Protein AF-A0A9E1WB40-F1 (afdb_monomer_lite)

Secondary structure (DSSP, 8-state):
-HHHHHTT-------HHHHHHHHHHHS-S-BHHHHHHHHSPPPEEEEEESSTTS--EEEETTT-TTBBHHHHHHHHT--BTTBPPBPEEEE-TTS-EEEESTT--EEEGGGT-S--HHHHHHHH-----EEE---HHHHHHS---SS-HHHHHHHHHHHHHHHHHHHHHHHHHHHHH-S--HHHHHHHHHHHHHHS-----SEEE------S-GGGGTS---HHHHHHHHHHHHHHHHTTHHHHHHHHHHHHHHHHHHHHHHHSTTPPPTTS----TTGGGSPPPPHHHHHHHHHHHHHHHHHHHHHHHHHHHHHHHHHHHHHHTSSS--

pLDDT: mean 70.52, std 16.73, range [38.78, 95.25]

Sequence (330 aa):
NFIRRWFSGKGGRFTAEDTAQLIEATIPDLTFAEAYAKTGRQVSITVAPAEPHQRSRLLNAVSSPNVYLRSAAMASCAIPGVFPAVMLEAKNEHGEAQPYLPARRWVDGSVADDLPAKRLSRLFSTNHYIVSMVNPIARAFLPRDDRARPLRQAATSLGMGIGREMLNFYRGVAKRYGDNWPKFNMMLHGIHGLLDQEYSGDINIVPRFRLQNPVQLITQPSEQELRTLVREGERAAYSRIESIRQCTRISSTLEEILHRFEYGDLRPAPGTYRRPKSSRRRPPPTAVQMKALKAEVSAARVSSQARRDKRAQKTSSVKRSGMSRRGALA

Structure (mmCIF, N/CA/C/O backbone):
data_AF-A0A9E1WB40-F1
#
_entry.id   AF-A0A9E1WB40-F1
#
loop_
_atom_site.group_PDB
_atom_site.id
_atom_site.type_symbol
_atom_site.label_atom_id
_atom_site.label_alt_id
_atom_site.label_comp_id
_atom_site.label_asym_id
_atom_site.label_entity_id
_atom_site.label_seq_id
_atom_site.pdbx_PDB_ins_code
_atom_site.Cartn_x
_atom_site.Cartn_y
_atom_site.Cartn_z
_atom_site.occupancy
_atom_site.B_iso_or_equiv
_atom_site.auth_seq_id
_atom_site.auth_comp_id
_atom_site.auth_asym_id
_atom_site.auth_atom_id
_atom_site.pdbx_PDB_model_num
ATOM 1 N N . ASN A 1 1 ? 19.954 -19.423 -5.449 1.00 46.09 1 ASN A N 1
ATOM 2 C CA . ASN A 1 1 ? 21.042 -18.854 -6.285 1.00 46.09 1 ASN A CA 1
ATOM 3 C C . ASN A 1 1 ? 20.794 -17.433 -6.798 1.00 46.09 1 ASN A C 1
ATOM 5 O O . ASN A 1 1 ? 21.771 -16.724 -6.992 1.00 46.09 1 ASN A O 1
ATOM 9 N N . PHE A 1 2 ? 19.546 -16.968 -6.940 1.00 38.78 2 PHE A N 1
ATOM 10 C CA . PHE A 1 2 ? 19.232 -15.602 -7.394 1.00 38.78 2 PHE A CA 1
ATOM 11 C C . PHE A 1 2 ? 19.563 -14.493 -6.377 1.00 38.78 2 PHE A C 1
ATOM 13 O O . PHE A 1 2 ? 20.212 -13.515 -6.727 1.00 38.78 2 PHE A O 1
ATOM 20 N N . ILE A 1 3 ? 19.259 -14.699 -5.090 1.00 47.50 3 ILE A N 1
ATOM 21 C CA . ILE A 1 3 ? 19.625 -13.767 -4.004 1.00 47.50 3 ILE A CA 1
ATOM 22 C C . ILE A 1 3 ? 21.154 -13.558 -3.935 1.00 47.50 3 ILE A C 1
ATOM 24 O O . ILE A 1 3 ? 21.633 -12.448 -3.745 1.00 47.50 3 ILE A O 1
ATOM 28 N N . ARG A 1 4 ? 21.955 -14.602 -4.193 1.00 41.78 4 ARG A N 1
ATOM 29 C CA . ARG A 1 4 ? 23.423 -14.489 -4.304 1.00 41.78 4 ARG A CA 1
ATOM 30 C C . ARG A 1 4 ? 23.872 -13.666 -5.520 1.00 41.78 4 ARG A C 1
ATOM 32 O O . ARG A 1 4 ? 24.903 -13.012 -5.441 1.00 41.78 4 ARG A O 1
ATOM 39 N N . ARG A 1 5 ? 23.104 -13.678 -6.617 1.00 45.22 5 ARG A N 1
ATOM 40 C CA . ARG A 1 5 ? 23.330 -12.848 -7.814 1.00 45.22 5 ARG A CA 1
ATOM 41 C C . ARG A 1 5 ? 22.928 -11.388 -7.567 1.00 45.22 5 ARG A C 1
ATOM 43 O O . ARG A 1 5 ? 23.641 -10.496 -8.010 1.00 45.22 5 ARG A O 1
ATOM 50 N N . TRP A 1 6 ? 21.874 -11.160 -6.778 1.00 44.31 6 TRP A N 1
ATOM 51 C CA . TRP A 1 6 ? 21.492 -9.845 -6.243 1.00 44.31 6 TRP A CA 1
ATOM 52 C C . TRP A 1 6 ? 22.614 -9.232 -5.388 1.00 44.31 6 TRP A C 1
ATOM 54 O O . TRP A 1 6 ? 22.932 -8.058 -5.549 1.00 44.31 6 TRP A O 1
ATOM 64 N N . PHE A 1 7 ? 23.300 -10.052 -4.583 1.00 48.00 7 PHE A N 1
ATOM 65 C CA . PHE A 1 7 ? 24.480 -9.642 -3.811 1.00 48.00 7 PHE A CA 1
ATOM 66 C C . PHE A 1 7 ? 25.767 -9.461 -4.642 1.00 48.00 7 PHE A C 1
ATOM 68 O O . PHE A 1 7 ? 26.727 -8.887 -4.142 1.00 48.00 7 PHE A O 1
ATOM 75 N N . SER A 1 8 ? 25.839 -9.930 -5.897 1.00 46.69 8 SER A N 1
ATOM 76 C CA . SER A 1 8 ? 27.116 -10.024 -6.633 1.00 46.69 8 SER A CA 1
ATOM 77 C C . SER A 1 8 ? 27.469 -8.816 -7.518 1.00 46.69 8 SER A C 1
ATOM 79 O O . SER A 1 8 ? 28.484 -8.871 -8.212 1.00 46.69 8 SER A O 1
ATOM 81 N N . GLY A 1 9 ? 26.669 -7.745 -7.536 1.00 42.81 9 GLY A N 1
ATOM 82 C CA . GLY A 1 9 ? 27.061 -6.457 -8.136 1.00 42.81 9 GLY A CA 1
ATOM 83 C C . GLY A 1 9 ? 27.450 -6.470 -9.626 1.00 42.81 9 GLY A C 1
ATOM 84 O O . GLY A 1 9 ? 28.117 -5.545 -10.084 1.00 42.81 9 GLY A O 1
ATOM 85 N N . LYS A 1 10 ? 27.067 -7.488 -10.409 1.00 42.09 10 LYS A N 1
ATOM 86 C CA . LYS A 1 10 ? 27.305 -7.497 -11.862 1.00 42.09 10 LYS A CA 1
ATOM 87 C C . LYS A 1 10 ? 26.194 -6.708 -12.556 1.00 42.09 10 LYS A C 1
ATOM 89 O O . LYS A 1 10 ? 25.085 -7.210 -12.697 1.00 42.09 10 LYS A O 1
ATOM 94 N N . GLY A 1 11 ? 26.514 -5.474 -12.949 1.00 44.19 11 GLY A N 1
ATOM 95 C CA . GLY A 1 11 ? 25.607 -4.493 -13.552 1.00 44.19 11 GLY A CA 1
ATOM 96 C C . GLY A 1 11 ? 25.010 -4.918 -14.896 1.00 44.19 11 GLY A C 1
ATOM 97 O O . GLY A 1 11 ? 25.497 -4.532 -15.956 1.00 44.19 11 GLY A O 1
ATOM 98 N N . GLY A 1 12 ? 23.919 -5.677 -14.837 1.00 47.38 12 GLY A N 1
ATOM 99 C CA . GLY A 1 12 ? 22.927 -5.768 -15.904 1.00 47.38 12 GLY A CA 1
ATOM 100 C C . GLY A 1 12 ? 21.817 -4.744 -15.663 1.00 47.38 12 GLY A C 1
ATOM 101 O O . GLY A 1 12 ? 21.526 -4.389 -14.522 1.00 47.38 12 GLY A O 1
ATOM 102 N N . ARG A 1 13 ? 21.189 -4.239 -16.730 1.00 57.06 13 ARG A N 1
ATOM 103 C CA . ARG A 1 13 ? 19.951 -3.449 -16.609 1.00 57.06 13 ARG A CA 1
ATOM 104 C C . ARG A 1 13 ? 18.927 -4.268 -15.818 1.00 57.06 13 ARG A C 1
ATOM 106 O O . ARG A 1 13 ? 18.733 -5.431 -16.147 1.00 57.06 13 ARG A O 1
ATOM 113 N N . PHE A 1 14 ? 18.295 -3.673 -14.806 1.00 66.69 14 PHE A N 1
ATOM 114 C CA . PHE A 1 14 ? 17.262 -4.336 -14.006 1.00 66.69 14 PHE A CA 1
ATOM 115 C C . PHE A 1 14 ? 16.114 -4.756 -14.934 1.00 66.69 14 PHE A C 1
ATOM 117 O O . PHE A 1 14 ? 15.462 -3.899 -15.534 1.00 66.69 14 PHE A O 1
ATOM 124 N N . THR A 1 15 ? 15.936 -6.061 -15.144 1.00 77.06 15 THR A N 1
ATOM 125 C CA . THR A 1 15 ? 14.947 -6.583 -16.098 1.00 77.06 15 THR A CA 1
ATOM 126 C C . THR A 1 15 ? 13.599 -6.822 -15.422 1.00 77.06 15 THR A C 1
ATOM 128 O O . THR A 1 15 ? 13.513 -6.944 -14.203 1.00 77.06 15 THR A O 1
ATOM 131 N N . ALA A 1 16 ? 12.527 -6.923 -16.213 1.00 77.44 16 ALA A N 1
ATOM 132 C CA . ALA A 1 16 ? 11.205 -7.282 -15.691 1.00 77.44 16 ALA A CA 1
ATOM 133 C C . ALA A 1 16 ? 11.212 -8.653 -14.984 1.00 77.44 16 ALA A C 1
ATOM 135 O O . ALA A 1 16 ? 10.498 -8.849 -14.004 1.00 77.44 16 ALA A O 1
ATOM 136 N N . GLU A 1 17 ? 12.042 -9.579 -15.465 1.00 82.12 17 GLU A N 1
ATOM 137 C CA . GLU A 1 17 ? 12.219 -10.913 -14.889 1.00 82.12 17 GLU A CA 1
ATOM 138 C C . GLU A 1 17 ? 12.902 -10.847 -13.521 1.00 82.12 17 GLU A C 1
ATOM 140 O O . GLU A 1 17 ? 12.460 -11.512 -12.584 1.00 82.12 17 GLU A O 1
ATOM 145 N N . ASP A 1 18 ? 13.932 -10.007 -13.375 1.00 82.88 18 ASP A N 1
ATOM 146 C CA . ASP A 1 18 ? 14.599 -9.819 -12.085 1.00 82.88 18 ASP A CA 1
ATOM 147 C C . ASP A 1 18 ? 13.631 -9.217 -11.046 1.00 82.88 18 ASP A C 1
ATOM 149 O O . ASP A 1 18 ? 13.609 -9.650 -9.889 1.00 82.88 18 ASP A O 1
ATOM 153 N N . THR A 1 19 ? 12.782 -8.265 -11.461 1.00 82.44 19 THR A N 1
ATOM 154 C CA . THR A 1 19 ? 11.714 -7.694 -10.621 1.00 82.44 19 THR A CA 1
ATOM 155 C C . THR A 1 19 ? 10.700 -8.756 -10.198 1.00 82.44 19 THR A C 1
ATOM 157 O O . THR A 1 19 ? 10.332 -8.819 -9.023 1.00 82.44 19 THR A O 1
ATOM 160 N N . ALA A 1 20 ? 10.271 -9.613 -11.130 1.00 86.12 20 ALA A N 1
ATOM 161 C CA . ALA A 1 20 ? 9.320 -10.688 -10.856 1.00 86.12 20 ALA A CA 1
ATOM 162 C C . ALA A 1 20 ? 9.872 -11.680 -9.828 1.00 86.12 20 ALA A C 1
ATOM 164 O O . ALA A 1 20 ? 9.186 -12.005 -8.860 1.00 86.12 20 ALA A O 1
ATOM 165 N N . GLN A 1 21 ? 11.137 -12.082 -9.975 1.00 86.81 21 GLN A N 1
ATOM 166 C CA . GLN A 1 21 ? 11.801 -12.983 -9.032 1.00 86.81 21 GLN A CA 1
ATOM 167 C C . GLN A 1 21 ? 11.974 -12.351 -7.645 1.00 86.81 21 GLN A C 1
ATOM 169 O O . GLN A 1 21 ? 11.815 -13.030 -6.629 1.00 86.81 21 GLN A O 1
ATOM 174 N N . LEU A 1 22 ? 12.261 -11.046 -7.573 1.00 86.00 22 LEU A N 1
ATOM 175 C CA . LEU A 1 22 ? 12.327 -10.325 -6.300 1.00 86.00 22 LEU A CA 1
ATOM 176 C C . LEU A 1 22 ? 10.958 -10.265 -5.608 1.00 86.00 22 LEU A C 1
ATOM 178 O O . LEU A 1 22 ? 10.863 -10.492 -4.398 1.00 86.00 22 LEU A O 1
ATOM 182 N N . ILE A 1 23 ? 9.900 -9.978 -6.370 1.00 88.88 23 ILE A N 1
ATOM 183 C CA . ILE A 1 23 ? 8.523 -9.957 -5.865 1.00 88.88 23 ILE A CA 1
ATOM 184 C C . ILE A 1 23 ? 8.105 -11.345 -5.390 1.00 88.88 23 ILE A C 1
ATOM 186 O O . ILE A 1 23 ? 7.565 -11.465 -4.296 1.00 88.88 23 ILE A O 1
ATOM 190 N N . GLU A 1 24 ? 8.406 -12.392 -6.150 1.00 89.31 24 GLU A N 1
ATOM 191 C CA . GLU A 1 24 ? 8.119 -13.771 -5.767 1.00 89.31 24 GLU A CA 1
ATOM 192 C C . GLU A 1 24 ? 8.853 -14.187 -4.483 1.00 89.31 24 GLU A C 1
ATOM 194 O O . GLU A 1 24 ? 8.259 -14.827 -3.613 1.00 89.31 24 GLU A O 1
ATOM 199 N N . ALA A 1 25 ? 10.112 -13.774 -4.322 1.00 89.50 25 ALA A N 1
ATOM 200 C CA . ALA A 1 25 ? 10.894 -14.063 -3.122 1.00 89.50 25 ALA A CA 1
ATOM 201 C C . ALA A 1 25 ? 10.407 -13.301 -1.875 1.00 89.50 25 ALA A C 1
ATOM 203 O O . ALA A 1 25 ? 10.613 -13.769 -0.755 1.00 89.50 25 ALA A O 1
ATOM 204 N N . THR A 1 26 ? 9.783 -12.131 -2.052 1.00 86.88 26 THR A N 1
ATOM 205 C CA . THR A 1 26 ? 9.416 -11.229 -0.943 1.00 86.88 26 THR A CA 1
ATOM 206 C C . THR A 1 26 ? 7.940 -11.329 -0.562 1.00 86.88 26 THR A C 1
ATOM 208 O O . THR A 1 26 ? 7.585 -11.254 0.615 1.00 86.88 26 THR A O 1
ATOM 211 N N . ILE A 1 27 ? 7.061 -11.478 -1.553 1.00 90.06 27 ILE A N 1
ATOM 212 C CA . ILE A 1 27 ? 5.609 -11.449 -1.393 1.00 90.06 27 ILE A CA 1
ATOM 213 C C . ILE A 1 27 ? 5.085 -12.886 -1.507 1.00 90.06 27 ILE A C 1
ATOM 215 O O . ILE A 1 27 ? 5.305 -13.531 -2.532 1.00 90.06 27 ILE A O 1
ATOM 219 N N . PRO A 1 28 ? 4.374 -13.413 -0.494 1.00 89.69 28 PRO A N 1
ATOM 220 C CA . PRO A 1 28 ? 3.710 -14.711 -0.591 1.00 89.69 28 PRO A CA 1
ATOM 221 C C . PRO A 1 28 ? 2.664 -14.737 -1.708 1.00 89.69 28 PRO A C 1
ATOM 223 O O . PRO A 1 28 ? 2.067 -13.708 -2.024 1.00 89.69 28 PRO A O 1
ATOM 226 N N . ASP A 1 29 ? 2.409 -15.915 -2.269 1.00 90.75 29 ASP A N 1
ATOM 227 C CA . ASP A 1 29 ? 1.374 -16.081 -3.288 1.00 90.75 29 ASP A CA 1
ATOM 228 C C . ASP A 1 29 ? -0.026 -16.069 -2.654 1.00 90.75 29 ASP A C 1
ATOM 230 O O . ASP A 1 29 ? -0.543 -17.092 -2.211 1.00 90.75 29 ASP A O 1
ATOM 234 N N . LEU A 1 30 ? -0.584 -14.868 -2.495 1.00 93.19 30 LEU A N 1
ATOM 235 C CA . LEU A 1 30 ? -1.868 -14.617 -1.842 1.00 93.19 30 LEU A CA 1
ATOM 236 C C . LEU A 1 30 ? -2.675 -13.581 -2.626 1.00 93.19 30 LEU A C 1
ATOM 238 O O . LEU A 1 30 ? -2.120 -12.669 -3.252 1.00 93.19 30 LEU A O 1
ATOM 242 N N . THR A 1 31 ? -3.997 -13.678 -2.514 1.00 94.62 31 THR A N 1
ATOM 243 C CA . THR A 1 31 ? -4.924 -12.636 -2.974 1.00 94.62 31 THR A CA 1
ATOM 244 C C . THR A 1 31 ? -5.106 -11.530 -1.933 1.00 94.62 31 THR A C 1
ATOM 246 O O . THR A 1 31 ? -4.764 -11.694 -0.756 1.00 94.62 31 THR A O 1
ATOM 249 N N . PHE A 1 32 ? -5.663 -10.381 -2.333 1.00 93.56 32 PHE A N 1
ATOM 250 C CA . PHE A 1 32 ? -5.955 -9.290 -1.393 1.00 93.56 32 PHE A CA 1
ATOM 251 C C . PHE A 1 32 ? -6.875 -9.728 -0.246 1.00 93.56 32 PHE A C 1
ATOM 253 O O . PHE A 1 32 ? -6.648 -9.339 0.903 1.00 93.56 32 PHE A O 1
ATOM 260 N N . ALA A 1 33 ? -7.889 -10.547 -0.538 1.00 90.50 33 ALA A N 1
ATOM 261 C CA . ALA A 1 33 ? -8.794 -11.083 0.473 1.00 90.50 33 ALA A CA 1
ATOM 262 C C . ALA A 1 33 ? -8.080 -12.033 1.441 1.00 90.50 33 ALA A C 1
ATOM 264 O O . ALA A 1 33 ? -8.250 -11.910 2.654 1.00 90.50 33 ALA A O 1
ATOM 265 N N . GLU A 1 34 ? -7.238 -12.934 0.933 1.00 90.56 34 GLU A N 1
ATOM 266 C CA . GLU A 1 34 ? -6.472 -13.874 1.760 1.00 90.56 34 GLU A CA 1
ATOM 267 C C . GLU A 1 34 ? -5.450 -13.148 2.646 1.00 90.56 34 GLU A C 1
ATOM 269 O O . GLU A 1 34 ? -5.332 -13.440 3.838 1.00 90.56 34 GLU A O 1
ATOM 274 N N . ALA A 1 35 ? -4.747 -12.152 2.099 1.00 91.19 35 ALA A N 1
ATOM 275 C CA . ALA A 1 35 ? -3.816 -11.322 2.857 1.00 91.19 35 ALA A CA 1
ATOM 276 C C . ALA A 1 35 ? -4.528 -10.551 3.982 1.00 91.19 35 ALA A C 1
ATOM 278 O O . ALA A 1 35 ? -4.019 -10.484 5.110 1.00 91.19 35 ALA A O 1
ATOM 279 N N . TYR A 1 36 ? -5.725 -10.021 3.705 1.00 89.19 36 TYR A N 1
ATOM 280 C CA . TYR A 1 36 ? -6.555 -9.367 4.713 1.00 89.19 36 TYR A CA 1
ATOM 281 C C . TYR A 1 36 ? -7.048 -10.355 5.775 1.00 89.19 36 TYR A C 1
ATOM 283 O O . TYR A 1 36 ? -6.913 -10.077 6.964 1.00 89.19 36 TYR A O 1
ATOM 291 N N . ALA A 1 37 ? -7.540 -11.530 5.379 1.00 87.00 37 ALA A N 1
ATOM 292 C CA . ALA A 1 37 ? -7.994 -12.561 6.311 1.00 87.00 37 ALA A CA 1
ATOM 293 C C . ALA A 1 37 ? -6.863 -13.045 7.235 1.00 87.00 37 ALA A C 1
ATOM 295 O O . ALA A 1 37 ? -7.081 -13.255 8.428 1.00 87.00 37 ALA A O 1
ATOM 296 N N . LYS A 1 38 ? -5.640 -13.167 6.704 1.00 87.31 38 LYS A N 1
ATOM 297 C CA . LYS A 1 38 ? -4.460 -13.605 7.458 1.00 87.31 38 LYS A CA 1
ATOM 298 C C . LYS A 1 38 ? -3.946 -12.551 8.437 1.00 87.31 38 LYS A C 1
ATOM 300 O O . LYS A 1 38 ? -3.502 -12.896 9.528 1.00 87.31 38 LYS A O 1
ATOM 305 N N . THR A 1 39 ? -3.936 -11.277 8.041 1.00 86.75 39 THR A N 1
ATOM 306 C CA . THR A 1 39 ? -3.221 -10.223 8.789 1.00 86.75 39 THR A CA 1
ATOM 307 C C . THR A 1 39 ? -4.124 -9.198 9.464 1.00 86.75 39 THR A C 1
ATOM 309 O O . THR A 1 39 ? -3.649 -8.445 10.314 1.00 86.75 39 THR A O 1
ATOM 312 N N . GLY A 1 40 ? -5.388 -9.106 9.050 1.00 83.00 40 GLY A N 1
ATOM 313 C CA . GLY A 1 40 ? -6.305 -8.023 9.403 1.00 83.00 40 GLY A CA 1
ATOM 314 C C . GLY A 1 40 ? -5.918 -6.654 8.828 1.00 83.00 40 GLY A C 1
ATOM 315 O O . GLY A 1 40 ? -6.576 -5.662 9.142 1.00 83.00 40 GLY A O 1
ATOM 316 N N . ARG A 1 41 ? -4.861 -6.558 8.006 1.00 85.75 41 ARG A N 1
ATOM 317 C CA . ARG A 1 41 ? -4.362 -5.294 7.443 1.00 85.75 41 ARG A CA 1
ATOM 318 C C . ARG A 1 41 ? -4.832 -5.120 6.004 1.00 85.75 41 ARG A C 1
ATOM 320 O O . ARG A 1 41 ? -4.681 -6.014 5.178 1.00 85.75 41 ARG A O 1
ATOM 327 N N . GLN A 1 42 ? -5.398 -3.952 5.711 1.00 87.31 42 GLN A N 1
ATOM 328 C CA . GLN A 1 42 ? -5.830 -3.585 4.364 1.00 87.31 42 GLN A CA 1
ATOM 329 C C . GLN A 1 42 ? -4.616 -3.165 3.532 1.00 87.31 42 GLN A C 1
ATOM 331 O O . GLN A 1 42 ? -3.963 -2.170 3.844 1.00 87.31 42 GLN A O 1
ATOM 336 N N . VAL A 1 43 ? -4.326 -3.911 2.468 1.00 90.88 43 VAL A N 1
ATOM 337 C CA . VAL A 1 43 ? -3.296 -3.558 1.481 1.00 90.88 43 VAL A CA 1
ATOM 338 C C . VAL A 1 43 ? -3.980 -2.898 0.290 1.00 90.88 43 VAL A C 1
ATOM 340 O O . VAL A 1 43 ? -5.016 -3.376 -0.169 1.00 90.88 43 VAL A O 1
ATOM 343 N N . SER A 1 44 ? -3.422 -1.789 -0.192 1.00 89.69 44 SER A N 1
ATOM 344 C CA . SER A 1 44 ? -3.914 -1.083 -1.377 1.00 89.69 44 SER A CA 1
ATOM 345 C C . SER A 1 44 ? -2.771 -0.804 -2.343 1.00 89.69 44 SER A C 1
ATOM 347 O O . SER A 1 44 ? -1.747 -0.276 -1.924 1.00 89.69 44 SER A O 1
ATOM 349 N N . ILE A 1 45 ? -2.958 -1.145 -3.618 1.00 90.56 45 ILE A N 1
ATOM 350 C CA . ILE A 1 45 ? -1.976 -0.937 -4.690 1.00 90.56 45 ILE A CA 1
ATOM 351 C C . ILE A 1 45 ? -2.645 -0.151 -5.821 1.00 90.56 45 ILE A C 1
ATOM 353 O O . ILE A 1 45 ? -3.745 -0.497 -6.264 1.00 90.56 45 ILE A O 1
ATOM 357 N N . THR A 1 46 ? -2.012 0.931 -6.266 1.00 87.25 46 THR A N 1
ATOM 358 C CA . THR A 1 46 ? -2.467 1.738 -7.402 1.00 87.25 46 THR A CA 1
ATOM 359 C C . THR A 1 46 ? -1.915 1.189 -8.706 1.00 87.25 46 THR A C 1
ATOM 361 O O . THR A 1 46 ? -0.752 0.822 -8.804 1.00 87.25 46 THR A O 1
ATOM 364 N N . VAL A 1 47 ? -2.762 1.150 -9.732 1.00 88.19 47 VAL A N 1
ATOM 365 C CA . VAL A 1 47 ? -2.357 0.778 -11.090 1.00 88.19 47 VAL A CA 1
ATOM 366 C C . VAL A 1 47 ? -2.990 1.731 -12.094 1.00 88.19 47 VAL A C 1
ATOM 368 O O . VAL A 1 47 ? -4.170 2.088 -11.977 1.00 88.19 47 VAL A O 1
ATOM 371 N N . ALA A 1 48 ? -2.217 2.149 -13.089 1.00 85.06 48 ALA A N 1
ATOM 372 C CA . ALA A 1 48 ? -2.713 2.937 -14.205 1.00 85.06 48 ALA A CA 1
ATOM 373 C C . ALA A 1 48 ? -2.966 2.018 -15.411 1.00 85.06 48 ALA A C 1
ATOM 375 O O . ALA A 1 48 ? -2.242 1.047 -15.617 1.00 85.06 48 ALA A O 1
ATOM 376 N N . PRO A 1 49 ? -4.021 2.249 -16.197 1.00 84.19 49 PRO A N 1
ATOM 377 C CA . PRO A 1 49 ? -4.231 1.511 -17.434 1.00 84.19 49 PRO A CA 1
ATOM 378 C C . PRO A 1 49 ? -3.176 1.917 -18.469 1.00 84.19 49 PRO A C 1
ATOM 380 O O . PRO A 1 49 ? -2.783 3.078 -18.539 1.00 84.19 49 PRO A O 1
ATOM 383 N N . ALA A 1 50 ? -2.753 0.975 -19.312 1.00 79.69 50 ALA A N 1
ATOM 384 C CA . ALA A 1 50 ? -1.871 1.278 -20.442 1.00 79.69 50 ALA A CA 1
ATOM 385 C C . ALA A 1 50 ? -2.568 2.123 -21.534 1.00 79.69 50 ALA A C 1
ATOM 387 O O . ALA A 1 50 ? -1.907 2.711 -22.386 1.00 79.69 50 ALA A O 1
ATOM 388 N N . GLU A 1 51 ? -3.903 2.163 -21.529 1.00 77.81 51 GLU A N 1
ATOM 389 C CA . GLU A 1 51 ? -4.713 2.912 -22.490 1.00 77.81 51 GLU A CA 1
ATOM 390 C C . GLU A 1 51 ? -4.946 4.372 -22.040 1.00 77.81 51 GLU A C 1
ATOM 392 O O . GLU A 1 51 ? -5.414 4.583 -20.918 1.00 77.81 51 GLU A O 1
ATOM 397 N N . PRO A 1 52 ? -4.740 5.380 -22.916 1.00 60.59 52 PRO A N 1
ATOM 398 C CA . PRO A 1 52 ? -4.737 6.804 -22.540 1.00 60.59 52 PRO A CA 1
ATOM 399 C C . PRO A 1 52 ? -6.045 7.367 -21.960 1.00 60.59 52 PRO A C 1
ATOM 401 O O . PRO A 1 52 ? -6.023 8.359 -21.241 1.00 60.59 52 PRO A O 1
ATOM 404 N N . HIS A 1 53 ? -7.196 6.764 -22.270 1.00 66.00 53 HIS A N 1
ATOM 405 C CA . HIS A 1 53 ? -8.519 7.309 -21.920 1.00 66.00 53 HIS A CA 1
ATOM 406 C C . HIS A 1 53 ? -9.155 6.635 -20.697 1.00 66.00 53 HIS A C 1
ATOM 408 O O . HIS A 1 53 ? -10.327 6.861 -20.387 1.00 66.00 53 HIS A O 1
ATOM 414 N N . GLN A 1 54 ? -8.410 5.777 -20.001 1.00 68.31 54 GLN A N 1
ATOM 415 C CA . GLN A 1 54 ? -8.912 5.055 -18.840 1.00 68.31 54 GLN A CA 1
ATOM 416 C C . GLN A 1 54 ? -8.365 5.648 -17.533 1.00 68.31 54 GLN A C 1
ATOM 418 O O . GLN A 1 54 ? -7.249 6.149 -17.455 1.00 68.31 54 GLN A O 1
ATOM 423 N N . ARG A 1 55 ? -9.168 5.574 -16.465 1.00 74.81 55 ARG A N 1
ATOM 424 C CA . ARG A 1 55 ? -8.777 6.053 -15.130 1.00 74.81 55 ARG A CA 1
ATOM 425 C C . ARG A 1 55 ? -7.984 4.989 -14.373 1.00 74.81 55 ARG A C 1
ATOM 427 O O . ARG A 1 55 ? -8.281 3.798 -14.486 1.00 74.81 55 ARG A O 1
ATOM 434 N N . SER A 1 56 ? -7.038 5.423 -13.541 1.00 81.56 56 SER A N 1
ATOM 435 C CA . SER A 1 56 ? -6.306 4.536 -12.631 1.00 81.56 56 SER A CA 1
ATOM 436 C C . SER A 1 56 ? -7.234 3.834 -11.642 1.00 81.56 56 SER A C 1
ATOM 438 O O . SER A 1 56 ? -8.284 4.360 -11.257 1.00 81.56 56 SER A O 1
ATOM 440 N N . ARG A 1 57 ? -6.840 2.639 -11.202 1.00 85.62 57 ARG A N 1
ATOM 441 C CA . ARG A 1 57 ? -7.576 1.829 -10.228 1.00 85.62 57 ARG A CA 1
ATOM 442 C C . ARG A 1 57 ? -6.783 1.682 -8.938 1.00 85.62 57 ARG A C 1
ATOM 444 O O . ARG A 1 57 ? -5.559 1.668 -8.943 1.00 85.62 57 ARG A O 1
ATOM 451 N N . LEU A 1 58 ? -7.519 1.569 -7.837 1.00 88.44 58 LEU A N 1
ATOM 452 C CA . LEU A 1 58 ? -6.979 1.239 -6.523 1.00 88.44 58 LEU A CA 1
ATOM 453 C C . LEU A 1 58 ? -7.432 -0.180 -6.178 1.00 88.44 58 LEU A C 1
ATOM 455 O O . LEU A 1 58 ? -8.617 -0.403 -5.910 1.00 88.44 58 LEU A O 1
ATOM 459 N N . LEU A 1 59 ? -6.502 -1.127 -6.247 1.00 91.00 59 LEU A N 1
ATOM 460 C CA . LEU A 1 59 ? -6.725 -2.542 -5.967 1.00 91.00 59 LEU A CA 1
ATOM 461 C C . LEU A 1 59 ? -6.566 -2.784 -4.468 1.00 91.00 59 LEU A C 1
ATOM 463 O O . LEU A 1 59 ? -5.567 -2.367 -3.886 1.00 91.00 59 LEU A O 1
ATOM 467 N N . ASN A 1 60 ? -7.552 -3.420 -3.842 1.00 91.06 60 ASN A N 1
ATOM 468 C CA . ASN A 1 60 ? -7.522 -3.803 -2.432 1.00 91.06 60 ASN A CA 1
ATOM 469 C C . ASN A 1 60 ? -8.522 -4.937 -2.154 1.00 91.06 60 ASN A C 1
ATOM 471 O O . ASN A 1 60 ? -9.248 -5.369 -3.050 1.00 91.06 60 ASN A O 1
ATOM 475 N N . ALA A 1 61 ? -8.611 -5.381 -0.897 1.00 89.69 61 ALA A N 1
ATOM 476 C CA . ALA A 1 61 ? -9.507 -6.469 -0.497 1.00 89.69 61 ALA A CA 1
ATOM 477 C C . ALA A 1 61 ? -11.008 -6.143 -0.648 1.00 89.69 61 ALA A C 1
ATOM 479 O O . ALA A 1 61 ? -11.829 -7.052 -0.629 1.00 89.69 61 ALA A O 1
ATOM 480 N N . VAL A 1 62 ? -11.379 -4.867 -0.804 1.00 86.75 62 VAL A N 1
ATOM 481 C CA . VAL A 1 62 ? -12.768 -4.419 -0.999 1.00 86.75 62 VAL A CA 1
ATOM 482 C C . VAL A 1 62 ? -13.115 -4.303 -2.486 1.00 86.75 62 VAL A C 1
ATOM 484 O O . VAL A 1 62 ? -14.193 -4.713 -2.902 1.00 86.75 62 VAL A O 1
ATOM 487 N N . SER A 1 63 ? -12.224 -3.732 -3.298 1.00 88.12 63 SER A N 1
ATOM 488 C CA . SER A 1 63 ? -12.458 -3.449 -4.718 1.00 88.12 63 SER A CA 1
ATOM 489 C C . SER A 1 63 ? -12.049 -4.591 -5.646 1.00 88.12 63 SER A C 1
ATOM 491 O O . SER A 1 63 ? -12.559 -4.691 -6.760 1.00 88.12 63 SER A O 1
ATOM 493 N N . SER A 1 64 ? -11.077 -5.412 -5.251 1.00 92.00 64 SER A N 1
ATOM 494 C CA . SER A 1 64 ? -10.493 -6.477 -6.075 1.00 92.00 64 SER A CA 1
ATOM 495 C C . SER A 1 64 ? -9.979 -7.625 -5.187 1.00 92.00 64 SER A C 1
ATOM 497 O O . SER A 1 64 ? -8.779 -7.899 -5.175 1.00 92.00 64 SER A O 1
ATOM 499 N N . PRO A 1 65 ? -10.874 -8.297 -4.432 1.00 91.69 65 PRO A N 1
ATOM 500 C CA . PRO A 1 65 ? -10.508 -9.288 -3.414 1.00 91.69 65 PRO A CA 1
ATOM 501 C C . PRO A 1 65 ? -9.694 -10.462 -3.961 1.00 91.69 65 PRO A C 1
ATOM 503 O O . PRO A 1 65 ? -8.749 -10.899 -3.311 1.00 91.69 65 PRO A O 1
ATOM 506 N N . ASN A 1 66 ? -10.038 -10.933 -5.160 1.00 94.12 66 ASN A N 1
ATOM 507 C CA . ASN A 1 66 ? -9.479 -12.155 -5.736 1.00 94.12 66 ASN A CA 1
ATOM 508 C C . ASN A 1 66 ? -8.179 -11.920 -6.517 1.00 94.12 66 ASN A C 1
ATOM 510 O O . ASN A 1 66 ? -7.577 -12.882 -6.977 1.00 94.12 66 ASN A O 1
ATOM 514 N N . VAL A 1 67 ? -7.742 -10.668 -6.696 1.00 95.06 67 VAL A N 1
ATOM 515 C CA . VAL A 1 67 ? -6.509 -10.352 -7.437 1.00 95.06 67 VAL A CA 1
ATOM 516 C C . VAL A 1 67 ? -5.283 -10.727 -6.602 1.00 95.06 67 VAL A C 1
ATOM 518 O O . VAL A 1 67 ? -5.239 -10.447 -5.400 1.00 95.06 67 VAL A O 1
ATOM 521 N N . TYR A 1 68 ? -4.279 -11.330 -7.238 1.00 95.25 68 TYR A N 1
ATOM 522 C CA . TYR A 1 68 ? -3.011 -11.696 -6.603 1.00 95.25 68 TYR A CA 1
ATOM 523 C C . TYR A 1 68 ? -2.160 -10.465 -6.281 1.00 95.25 68 TYR A C 1
ATOM 525 O O . TYR A 1 68 ? -1.939 -9.616 -7.153 1.00 95.25 68 TYR A O 1
ATOM 533 N N . LEU A 1 69 ? -1.600 -10.402 -5.064 1.00 94.44 69 LEU A N 1
ATOM 534 C CA . LEU A 1 69 ? -0.721 -9.298 -4.650 1.00 94.44 69 LEU A CA 1
ATOM 535 C C . LEU A 1 69 ? 0.517 -9.187 -5.543 1.00 94.44 69 LEU A C 1
ATOM 537 O O . LEU A 1 69 ? 0.926 -8.076 -5.871 1.00 94.44 69 LEU A O 1
ATOM 541 N N . ARG A 1 70 ? 1.099 -10.322 -5.951 1.00 94.19 70 ARG A N 1
ATOM 542 C CA . ARG A 1 70 ? 2.285 -10.365 -6.822 1.00 94.19 70 ARG A CA 1
ATOM 543 C C . ARG A 1 70 ? 2.014 -9.711 -8.177 1.00 94.19 70 ARG A C 1
ATOM 545 O O . ARG A 1 70 ? 2.781 -8.847 -8.594 1.00 94.19 70 ARG A O 1
ATOM 552 N N . SER A 1 71 ? 0.892 -10.058 -8.816 1.00 93.38 71 SER A N 1
ATOM 553 C CA . SER A 1 71 ? 0.493 -9.474 -10.106 1.00 93.38 71 SER A CA 1
ATOM 554 C C . SER A 1 71 ? 0.241 -7.965 -9.996 1.00 93.38 71 SER A C 1
ATOM 556 O O . SER A 1 71 ? 0.690 -7.191 -10.841 1.00 93.38 71 SER A O 1
ATOM 558 N N . ALA A 1 72 ? -0.402 -7.526 -8.908 1.00 93.00 72 ALA A N 1
ATOM 559 C CA . ALA A 1 72 ? -0.648 -6.115 -8.636 1.00 93.00 72 ALA A CA 1
ATOM 560 C C . ALA A 1 72 ? 0.650 -5.337 -8.366 1.00 93.00 72 ALA A C 1
ATOM 562 O O . ALA A 1 72 ? 0.812 -4.233 -8.882 1.00 93.00 72 ALA A O 1
ATOM 563 N N . ALA A 1 73 ? 1.588 -5.912 -7.608 1.00 91.94 73 ALA A N 1
ATOM 564 C CA . ALA A 1 73 ? 2.899 -5.317 -7.361 1.00 91.94 73 ALA A CA 1
ATOM 565 C C . ALA A 1 73 ? 3.709 -5.184 -8.660 1.00 91.94 73 ALA A C 1
ATOM 567 O O . ALA A 1 73 ? 4.236 -4.111 -8.941 1.00 91.94 73 ALA A O 1
ATOM 568 N N . MET A 1 74 ? 3.728 -6.228 -9.496 1.00 91.06 74 MET A N 1
ATOM 569 C CA . MET A 1 74 ? 4.370 -6.182 -10.814 1.00 91.06 74 MET A CA 1
ATOM 570 C C . MET A 1 74 ? 3.770 -5.093 -11.706 1.00 91.06 74 MET A C 1
ATOM 572 O O . MET A 1 74 ? 4.512 -4.330 -12.320 1.00 91.06 74 MET A O 1
ATOM 576 N N . ALA A 1 75 ? 2.439 -4.982 -11.750 1.00 90.19 75 ALA A N 1
ATOM 577 C CA . ALA A 1 75 ? 1.757 -3.933 -12.504 1.00 90.19 75 ALA A CA 1
ATOM 578 C C . ALA A 1 75 ? 2.085 -2.526 -11.983 1.00 90.19 75 ALA A C 1
ATOM 580 O O . ALA A 1 75 ? 2.330 -1.625 -12.779 1.00 90.19 75 ALA A O 1
ATOM 581 N N . SER A 1 76 ? 2.146 -2.344 -10.663 1.00 86.81 76 SER A N 1
ATOM 582 C CA . SER A 1 76 ? 2.516 -1.066 -10.050 1.00 86.81 76 SER A CA 1
ATOM 583 C C . SER A 1 76 ? 3.974 -0.686 -10.307 1.00 86.81 76 SER A C 1
ATOM 585 O O . SER A 1 76 ? 4.279 0.493 -10.338 1.00 86.81 76 SER A O 1
ATOM 587 N N . CYS A 1 77 ? 4.880 -1.643 -10.504 1.00 82.75 77 CYS A N 1
ATOM 588 C CA . CYS A 1 77 ? 6.279 -1.355 -10.833 1.00 82.75 77 CYS A CA 1
ATOM 589 C C . CYS A 1 77 ? 6.530 -1.208 -12.345 1.00 82.75 77 CYS A C 1
ATOM 591 O O . CYS A 1 77 ? 7.658 -0.932 -12.755 1.00 82.75 77 CYS A O 1
ATOM 593 N N . ALA A 1 78 ? 5.513 -1.401 -13.191 1.00 83.25 78 ALA A N 1
ATOM 594 C CA . ALA A 1 78 ? 5.665 -1.401 -14.640 1.00 83.25 78 ALA A CA 1
ATOM 595 C C . ALA A 1 78 ? 5.719 0.027 -15.213 1.00 83.25 78 ALA A C 1
ATOM 597 O O . ALA A 1 78 ? 4.750 0.527 -15.788 1.00 83.25 78 ALA A O 1
ATOM 598 N N . ILE A 1 79 ? 6.865 0.692 -15.048 1.00 77.12 79 ILE A N 1
ATOM 599 C CA . ILE A 1 79 ? 7.112 2.047 -15.558 1.00 77.12 79 ILE A CA 1
ATOM 600 C C . ILE A 1 79 ? 7.051 2.045 -17.097 1.00 77.12 79 ILE A C 1
ATOM 602 O O . ILE A 1 79 ? 7.828 1.320 -17.736 1.00 77.12 79 ILE A O 1
ATOM 606 N N . PRO A 1 80 ? 6.192 2.878 -17.720 1.00 70.75 80 PRO A N 1
ATOM 607 C CA . PRO A 1 80 ? 6.107 2.979 -19.169 1.00 70.75 80 PRO A CA 1
ATOM 608 C C . PRO A 1 80 ? 7.452 3.239 -19.847 1.00 70.75 80 PRO A C 1
ATOM 610 O O . PRO A 1 80 ? 8.166 4.179 -19.512 1.00 70.75 80 PRO A O 1
ATOM 613 N N . GLY A 1 81 ? 7.787 2.414 -20.839 1.00 67.88 81 GLY A N 1
ATOM 614 C CA . GLY A 1 81 ? 9.030 2.536 -21.607 1.00 67.88 81 GLY A CA 1
ATOM 615 C C . GLY A 1 81 ? 10.241 1.835 -20.985 1.00 67.88 81 GLY A C 1
ATOM 616 O O . GLY A 1 81 ? 11.193 1.566 -21.713 1.00 67.88 81 GLY A O 1
ATOM 617 N N . VAL A 1 82 ? 10.188 1.476 -19.696 1.00 70.00 82 VAL A N 1
ATOM 618 C CA . VAL A 1 82 ? 11.228 0.680 -19.016 1.00 70.00 82 VAL A CA 1
ATOM 619 C C . VAL A 1 82 ? 10.794 -0.779 -18.892 1.00 70.00 82 VAL A C 1
ATOM 621 O O . VAL A 1 82 ? 11.541 -1.679 -19.269 1.00 70.00 82 VAL A O 1
ATOM 624 N N . PHE A 1 83 ? 9.565 -1.013 -18.427 1.00 77.44 83 PHE A N 1
ATOM 625 C CA . PHE A 1 83 ? 8.992 -2.346 -18.249 1.00 77.44 83 PHE A CA 1
ATOM 626 C C . PHE A 1 83 ? 7.740 -2.531 -19.119 1.00 77.44 83 PHE A C 1
ATOM 628 O O . PHE A 1 83 ? 7.019 -1.563 -19.387 1.00 77.44 83 PHE A O 1
ATOM 635 N N . PRO A 1 84 ? 7.463 -3.759 -19.593 1.00 82.06 84 PRO A N 1
ATOM 636 C CA . PRO A 1 84 ? 6.244 -4.042 -20.338 1.00 82.06 84 PRO A CA 1
ATOM 637 C C . PRO A 1 84 ? 5.012 -3.927 -19.433 1.00 82.06 84 PRO A C 1
ATOM 639 O O . PRO A 1 84 ? 5.067 -4.238 -18.246 1.00 82.06 84 PRO A O 1
ATOM 642 N N . ALA A 1 85 ? 3.880 -3.524 -20.012 1.00 86.12 85 ALA A N 1
ATOM 643 C CA . ALA A 1 85 ? 2.611 -3.480 -19.292 1.00 86.12 85 ALA A CA 1
ATOM 644 C C . ALA A 1 85 ? 2.168 -4.893 -18.874 1.00 86.12 85 ALA A C 1
ATOM 646 O O . ALA A 1 85 ? 2.196 -5.827 -19.686 1.00 86.12 85 ALA A O 1
ATOM 647 N N . VAL A 1 86 ? 1.724 -5.022 -17.625 1.00 88.06 86 VAL A N 1
ATOM 648 C CA . VAL A 1 86 ? 1.424 -6.293 -16.956 1.00 88.06 86 VAL A CA 1
ATOM 649 C C . VAL A 1 86 ? -0.077 -6.573 -17.000 1.00 88.06 86 VAL A C 1
ATOM 651 O O . VAL A 1 86 ? -0.907 -5.673 -16.852 1.00 88.06 86 VAL A O 1
ATOM 654 N N . MET A 1 87 ? -0.435 -7.835 -17.214 1.00 92.44 87 MET A N 1
ATOM 655 C CA . MET A 1 87 ? -1.806 -8.316 -17.066 1.00 92.44 87 MET A CA 1
ATOM 656 C C . MET A 1 87 ? -2.003 -8.778 -15.622 1.00 92.44 87 MET A C 1
ATOM 658 O O . MET A 1 87 ? -1.169 -9.504 -15.090 1.00 92.44 87 MET A O 1
ATOM 662 N N . LEU A 1 88 ? -3.077 -8.329 -14.976 1.00 93.50 88 LEU A N 1
ATOM 663 C CA . LEU A 1 88 ? -3.385 -8.757 -13.613 1.00 93.50 88 LEU A CA 1
ATOM 664 C C . LEU A 1 88 ? -3.893 -10.196 -13.621 1.00 93.50 88 LEU A C 1
ATOM 666 O O . LEU A 1 88 ? -4.536 -10.629 -14.577 1.00 93.50 88 LEU A O 1
ATOM 670 N N . GLU A 1 89 ? -3.672 -10.899 -12.520 1.00 94.44 89 GLU A N 1
ATOM 671 C CA . GLU A 1 89 ? -4.158 -12.259 -12.316 1.00 94.44 89 GLU A CA 1
ATOM 672 C C . GLU A 1 89 ? -5.070 -12.284 -11.094 1.00 94.44 89 GLU A C 1
ATOM 674 O O . GLU A 1 89 ? -4.810 -11.623 -10.083 1.00 94.44 89 GLU A O 1
ATOM 679 N N . ALA A 1 90 ? -6.155 -13.041 -11.189 1.00 94.56 90 ALA A N 1
ATOM 680 C CA . ALA A 1 90 ? -7.085 -13.283 -10.104 1.00 94.56 90 ALA A CA 1
ATOM 681 C C . ALA A 1 90 ? -7.311 -14.777 -9.915 1.00 94.56 90 ALA A C 1
ATOM 683 O O . ALA A 1 90 ? -7.210 -15.566 -10.849 1.00 94.56 90 ALA A O 1
ATOM 684 N N . LYS A 1 91 ? -7.636 -15.148 -8.687 1.00 94.31 91 LYS A N 1
ATOM 685 C CA . LYS A 1 91 ? -7.969 -16.513 -8.315 1.00 94.31 91 LYS A CA 1
ATOM 686 C C . LYS A 1 91 ? -9.432 -16.800 -8.651 1.00 94.31 91 LYS A C 1
ATOM 688 O O . LYS A 1 91 ? -10.313 -16.021 -8.271 1.00 94.31 91 LYS A O 1
ATOM 693 N N . ASN A 1 92 ? -9.681 -17.883 -9.381 1.00 92.12 92 ASN A N 1
ATOM 694 C CA . ASN A 1 92 ? -11.032 -18.351 -9.683 1.00 92.12 92 ASN A CA 1
ATOM 695 C C . ASN A 1 92 ? -11.638 -19.114 -8.483 1.00 92.12 92 ASN A C 1
ATOM 697 O O . ASN A 1 92 ? -10.992 -19.302 -7.449 1.00 92.12 92 ASN A O 1
ATOM 701 N N . GLU A 1 93 ? -12.887 -19.564 -8.614 1.00 89.31 93 GLU A N 1
ATOM 702 C CA . GLU A 1 93 ? -13.585 -20.330 -7.566 1.00 89.31 93 GLU A CA 1
ATOM 703 C C . GLU A 1 93 ? -12.927 -21.689 -7.272 1.00 89.31 93 GLU A C 1
ATOM 705 O O . GLU A 1 93 ? -13.022 -22.195 -6.156 1.00 89.31 93 GLU A O 1
ATOM 710 N N . HIS A 1 94 ? -12.209 -22.251 -8.247 1.00 88.75 94 HIS A N 1
ATOM 711 C CA . HIS A 1 94 ? -11.451 -23.499 -8.122 1.00 88.75 94 HIS A CA 1
ATOM 712 C C . HIS A 1 94 ? -10.060 -23.303 -7.498 1.00 88.75 94 HIS A C 1
ATOM 714 O O . HIS A 1 94 ? -9.351 -24.274 -7.243 1.00 88.75 94 HIS A O 1
ATOM 720 N N . GLY A 1 95 ? -9.670 -22.060 -7.206 1.00 87.06 95 GLY A N 1
ATOM 721 C CA . GLY A 1 95 ? -8.379 -21.727 -6.617 1.00 87.06 95 GLY A CA 1
ATOM 722 C C . GLY A 1 95 ? -7.227 -21.585 -7.616 1.00 87.06 95 GLY A C 1
ATOM 723 O O . GLY A 1 95 ? -6.084 -21.443 -7.185 1.00 87.06 95 GLY A O 1
ATOM 724 N N . GLU A 1 96 ? -7.510 -21.591 -8.914 1.00 91.25 96 GLU A N 1
ATOM 725 C CA . GLU A 1 96 ? -6.532 -21.471 -9.994 1.00 91.25 96 GLU A CA 1
ATOM 726 C C . GLU A 1 96 ? -6.361 -20.012 -10.436 1.00 91.25 96 GLU A C 1
ATOM 728 O O . GLU A 1 96 ? -7.283 -19.194 -10.337 1.00 91.25 96 GLU A O 1
ATOM 733 N N . ALA A 1 97 ? -5.177 -19.685 -10.954 1.00 92.50 97 ALA A N 1
ATOM 734 C CA . ALA A 1 97 ? -4.885 -18.359 -11.478 1.0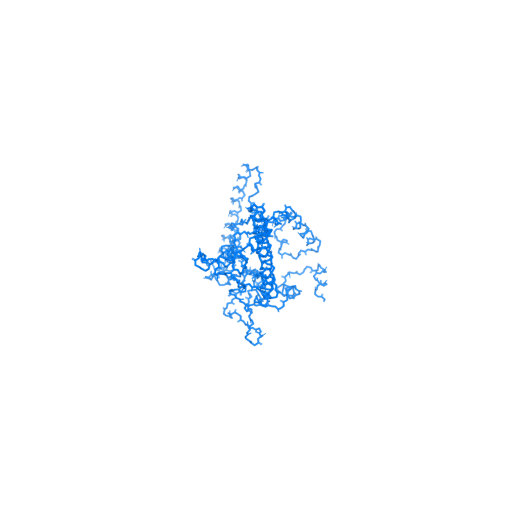0 92.50 97 ALA A CA 1
ATOM 735 C C . ALA A 1 97 ? -5.518 -18.153 -12.862 1.00 92.50 97 ALA A C 1
ATOM 737 O O . ALA A 1 97 ? -5.331 -18.950 -13.780 1.00 92.50 97 ALA A O 1
ATOM 738 N N . GLN A 1 98 ? -6.242 -17.047 -13.023 1.00 93.88 98 GLN A N 1
ATOM 739 C CA . GLN A 1 98 ? -6.884 -16.641 -14.267 1.00 93.88 98 GLN A CA 1
ATOM 740 C C . GLN A 1 98 ? -6.597 -15.159 -14.565 1.00 93.88 98 GLN A C 1
ATOM 742 O O . GLN A 1 98 ? -6.534 -14.343 -13.641 1.00 93.88 98 GLN A O 1
ATOM 747 N N . PRO A 1 99 ? -6.483 -14.757 -15.844 1.00 92.94 99 PRO A N 1
ATOM 748 C CA . PRO A 1 99 ? -6.376 -13.352 -16.217 1.00 92.94 99 PRO A CA 1
ATOM 749 C C . PRO A 1 99 ? -7.525 -12.492 -15.672 1.00 92.94 99 PRO A C 1
ATOM 751 O O . PRO A 1 99 ? -8.700 -12.715 -15.970 1.00 92.94 99 PRO A O 1
ATOM 754 N N . TYR A 1 100 ? -7.183 -11.446 -14.924 1.00 88.75 100 TYR A N 1
ATOM 755 C CA . TYR A 1 100 ? -8.128 -10.443 -14.454 1.00 88.75 100 TYR A CA 1
ATOM 756 C C . TYR A 1 100 ? -8.276 -9.335 -15.498 1.00 88.75 100 TYR A C 1
ATOM 758 O O . TYR A 1 100 ? -7.396 -8.487 -15.653 1.00 88.75 100 TYR A O 1
ATOM 766 N N . LEU A 1 101 ? -9.421 -9.327 -16.191 1.00 86.81 101 LEU A N 1
ATOM 767 C CA . LEU A 1 101 ? -9.717 -8.426 -17.314 1.00 86.81 101 LEU A CA 1
ATOM 768 C C . LEU A 1 101 ? -8.679 -8.566 -18.448 1.00 86.81 101 LEU A C 1
ATOM 770 O O . LEU A 1 101 ? -7.914 -7.632 -18.681 1.00 86.81 101 LEU A O 1
ATOM 774 N N . PRO A 1 102 ? -8.673 -9.690 -19.194 1.00 84.81 102 PRO A N 1
ATOM 775 C CA . PRO A 1 102 ? -7.618 -10.026 -20.163 1.00 84.81 102 PRO A CA 1
ATOM 776 C C . PRO A 1 102 ? -7.448 -9.000 -21.291 1.00 84.81 102 PRO A C 1
ATOM 778 O O . PRO A 1 102 ? -6.364 -8.857 -21.849 1.00 84.81 102 PRO A O 1
ATOM 781 N N . ALA A 1 103 ? -8.501 -8.244 -21.609 1.00 84.94 103 ALA A N 1
ATOM 782 C CA . ALA A 1 103 ? -8.443 -7.163 -22.589 1.00 84.94 103 ALA A CA 1
ATOM 783 C C . ALA A 1 103 ? -7.627 -5.944 -22.116 1.00 84.94 103 ALA A C 1
ATOM 785 O O . ALA A 1 103 ? -7.384 -5.040 -22.906 1.00 84.94 103 ALA A O 1
ATOM 786 N N . ARG A 1 104 ? -7.236 -5.876 -20.835 1.00 84.62 104 ARG A N 1
ATOM 787 C CA . ARG A 1 104 ? -6.592 -4.703 -20.235 1.00 84.62 104 ARG A CA 1
ATOM 788 C C . ARG A 1 104 ? -5.201 -5.031 -19.725 1.00 84.62 104 ARG A C 1
ATOM 790 O O . ARG A 1 104 ? -4.973 -6.050 -19.078 1.00 84.62 104 ARG A O 1
ATOM 797 N N . ARG A 1 105 ? -4.288 -4.089 -19.945 1.00 87.69 105 ARG A N 1
ATOM 798 C CA . ARG A 1 105 ? -2.947 -4.103 -19.362 1.00 87.69 105 ARG A CA 1
ATOM 799 C C . ARG A 1 105 ? -2.737 -2.890 -18.474 1.00 87.69 105 ARG A C 1
ATOM 801 O O . ARG A 1 105 ? -3.320 -1.828 -18.701 1.00 87.69 105 ARG A O 1
ATOM 808 N N . TRP A 1 106 ? -1.892 -3.078 -17.476 1.00 87.19 106 TRP A N 1
ATOM 809 C CA . TRP A 1 106 ? -1.659 -2.131 -16.402 1.00 87.19 106 TRP A CA 1
ATOM 810 C C . TRP A 1 106 ? -0.185 -1.735 -16.357 1.00 87.19 106 TRP A C 1
ATOM 812 O O . TRP A 1 106 ? 0.703 -2.533 -16.660 1.00 87.19 106 TRP A O 1
ATOM 822 N N . VAL A 1 107 ? 0.044 -0.479 -16.011 1.00 84.31 107 VAL A N 1
ATOM 823 C CA . VAL A 1 107 ? 1.343 0.164 -15.830 1.00 84.31 107 VAL A CA 1
ATOM 824 C C . VAL A 1 107 ? 1.373 0.847 -14.463 1.00 84.31 107 VAL A C 1
ATOM 826 O O . VAL A 1 107 ? 0.357 0.896 -13.755 1.00 84.31 107 VAL A O 1
ATOM 829 N N . ASP A 1 108 ? 2.537 1.380 -14.109 1.00 78.50 108 ASP A N 1
ATOM 830 C CA . ASP A 1 108 ? 2.775 2.045 -12.833 1.00 78.50 108 ASP A CA 1
ATOM 831 C C . ASP A 1 108 ? 1.710 3.118 -12.529 1.00 78.50 108 ASP A C 1
ATOM 833 O O . ASP A 1 108 ? 1.421 4.001 -13.342 1.00 78.50 108 ASP A O 1
ATOM 837 N N . GLY A 1 109 ? 1.106 3.017 -11.340 1.00 61.47 109 GLY A N 1
ATOM 838 C CA . GLY A 1 109 ? 0.082 3.933 -10.842 1.00 61.47 109 GLY A CA 1
ATOM 839 C C . GLY A 1 109 ? 0.579 5.367 -10.647 1.00 61.47 109 GLY A C 1
ATOM 840 O O . GLY A 1 109 ? -0.233 6.296 -10.714 1.00 61.47 109 GLY A O 1
ATOM 841 N N . SER A 1 110 ? 1.893 5.552 -10.494 1.00 63.91 110 SER A N 1
ATOM 842 C CA . SER A 1 110 ? 2.550 6.851 -10.329 1.00 63.91 110 SER A CA 1
ATOM 843 C C . SER A 1 110 ? 2.340 7.789 -11.532 1.00 63.91 110 SER A C 1
ATOM 845 O O . SER A 1 110 ? 2.277 9.007 -11.375 1.00 63.91 110 SER A O 1
ATOM 847 N N . VAL A 1 111 ? 2.101 7.218 -12.720 1.00 57.53 111 VAL A N 1
ATOM 848 C CA . VAL A 1 111 ? 1.812 7.928 -13.980 1.00 57.53 111 VAL A CA 1
ATOM 849 C C . VAL A 1 111 ? 0.483 8.693 -13.934 1.00 57.53 111 VAL A C 1
ATOM 851 O O . VAL A 1 111 ? 0.311 9.663 -14.668 1.00 57.53 111 VAL A O 1
ATOM 854 N N . ALA A 1 112 ? -0.468 8.255 -13.103 1.00 56.09 112 ALA A N 1
ATOM 855 C CA . ALA A 1 112 ? -1.830 8.789 -13.085 1.00 56.09 112 ALA A CA 1
ATOM 856 C C . ALA A 1 112 ? -2.247 9.416 -11.745 1.00 56.09 112 ALA A C 1
ATOM 858 O O . ALA A 1 112 ? -3.003 10.379 -11.758 1.00 56.09 112 ALA A O 1
ATOM 859 N N . ASP A 1 113 ? -1.847 8.839 -10.608 1.00 55.88 113 ASP A N 1
ATOM 860 C CA . ASP A 1 113 ? -2.113 9.348 -9.249 1.00 55.88 113 ASP A CA 1
ATOM 861 C C . ASP A 1 113 ? -1.264 8.514 -8.261 1.00 55.88 113 ASP A C 1
ATOM 863 O O . ASP A 1 113 ? -1.649 7.388 -7.926 1.00 55.88 113 ASP A O 1
ATOM 867 N N . ASP A 1 114 ? -0.122 9.034 -7.794 1.00 56.91 114 ASP A N 1
ATOM 868 C CA . ASP A 1 114 ? 0.804 8.286 -6.915 1.00 56.91 114 ASP A CA 1
ATOM 869 C C . ASP A 1 114 ? 0.213 8.116 -5.502 1.00 56.91 114 ASP A C 1
ATOM 871 O O . ASP A 1 114 ? 0.206 7.021 -4.937 1.00 56.91 114 ASP A O 1
ATOM 875 N N . LEU A 1 115 ? -0.391 9.181 -4.947 1.00 63.44 115 LEU A N 1
ATOM 876 C CA . LEU A 1 115 ? -0.980 9.158 -3.606 1.00 63.44 115 LEU A CA 1
ATOM 877 C C . LEU A 1 115 ? -2.515 9.295 -3.638 1.00 63.44 115 LEU A C 1
ATOM 879 O O . LEU A 1 115 ? -3.061 10.400 -3.581 1.00 63.44 115 LEU A O 1
ATOM 883 N N . PRO A 1 116 ? -3.275 8.185 -3.664 1.00 69.06 116 PRO A N 1
ATOM 884 C CA . PRO A 1 116 ? -4.730 8.200 -3.793 1.00 69.06 116 PRO A CA 1
ATOM 885 C C . PRO A 1 116 ? -5.437 8.558 -2.469 1.00 69.06 116 PRO A C 1
ATOM 887 O O . PRO A 1 116 ? -6.432 7.923 -2.116 1.00 69.06 116 PRO A O 1
ATOM 890 N N . ALA A 1 117 ? -4.977 9.573 -1.724 1.00 71.81 117 ALA A N 1
ATOM 891 C CA . ALA A 1 117 ? -5.512 9.943 -0.406 1.00 71.81 117 ALA A CA 1
ATOM 892 C C . ALA A 1 117 ? -7.029 10.178 -0.436 1.00 71.81 117 ALA A C 1
ATOM 894 O O . ALA A 1 117 ? -7.760 9.643 0.393 1.00 71.81 117 ALA A O 1
ATOM 895 N N . LYS A 1 118 ? -7.549 10.879 -1.454 1.00 76.88 118 LYS A N 1
ATOM 896 C CA . LYS A 1 118 ? -9.002 11.088 -1.613 1.00 76.88 118 LYS A CA 1
ATOM 897 C C . LYS A 1 118 ? -9.766 9.770 -1.800 1.00 76.88 118 LYS A C 1
ATOM 899 O O . LYS A 1 118 ? -10.884 9.632 -1.306 1.00 76.88 118 LYS A O 1
ATOM 904 N N . ARG A 1 119 ? -9.194 8.788 -2.507 1.00 78.94 119 ARG A N 1
ATOM 905 C CA . ARG A 1 119 ? -9.815 7.465 -2.711 1.00 78.94 119 ARG A CA 1
ATOM 906 C C . ARG A 1 119 ? -9.711 6.594 -1.463 1.00 78.94 119 ARG A C 1
ATOM 908 O O . ARG A 1 119 ? -10.709 5.979 -1.096 1.00 78.94 119 ARG A O 1
ATOM 915 N N . LEU A 1 120 ? -8.560 6.596 -0.793 1.00 81.06 120 LEU A N 1
ATOM 916 C CA . LEU A 1 120 ? -8.355 5.912 0.485 1.00 81.06 120 LEU A CA 1
ATOM 917 C C . LEU A 1 120 ? -9.305 6.458 1.554 1.00 81.06 120 LEU A C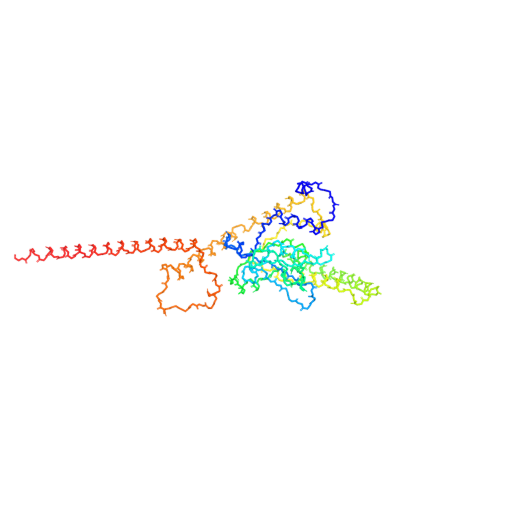 1
ATOM 919 O O . LEU A 1 120 ? -10.019 5.680 2.180 1.00 81.06 120 LEU A O 1
ATOM 923 N N . SER A 1 121 ? -9.433 7.783 1.659 1.00 81.62 121 SER A N 1
ATOM 924 C CA . SER A 1 121 ? -10.403 8.434 2.544 1.00 81.62 121 SER A CA 1
ATOM 925 C C . SER A 1 121 ? -11.836 7.993 2.244 1.00 81.62 121 SER A C 1
ATOM 927 O O . SER A 1 121 ? -12.597 7.670 3.147 1.00 81.62 121 SER A O 1
ATOM 929 N N . ARG A 1 122 ? -12.224 7.897 0.966 1.00 80.75 122 ARG A N 1
ATOM 930 C CA . ARG A 1 122 ? -13.582 7.463 0.586 1.00 80.75 122 ARG A CA 1
ATOM 931 C C . ARG A 1 122 ? -13.869 5.994 0.898 1.00 80.75 122 ARG A C 1
ATOM 933 O O . ARG A 1 122 ? -15.013 5.674 1.233 1.00 80.75 122 ARG A O 1
ATOM 940 N N . LEU A 1 123 ? -12.874 5.123 0.735 1.00 80.88 123 LEU A N 1
ATOM 941 C CA . LEU A 1 123 ? -13.012 3.678 0.928 1.00 80.88 123 LEU A CA 1
ATOM 942 C C . LEU A 1 123 ? -12.908 3.286 2.400 1.00 80.88 123 LEU A C 1
ATOM 944 O O . LEU A 1 123 ? -13.763 2.564 2.901 1.00 80.88 123 LEU A O 1
ATOM 948 N N . PHE A 1 124 ? -11.897 3.800 3.094 1.00 79.44 124 PHE A N 1
ATOM 949 C CA . PHE A 1 124 ? -11.552 3.394 4.454 1.00 79.44 124 PHE A CA 1
ATOM 950 C C . PHE A 1 124 ? -11.895 4.446 5.512 1.00 79.44 124 PHE A C 1
ATOM 952 O O . PHE A 1 124 ? -11.671 4.211 6.694 1.00 79.44 124 PHE A O 1
ATOM 959 N N . SER A 1 125 ? -12.468 5.592 5.120 1.00 79.75 125 SER A N 1
ATOM 960 C CA . SER A 1 125 ? -12.739 6.720 6.029 1.00 79.75 125 SER A CA 1
ATOM 961 C C . SER A 1 125 ? -11.483 7.200 6.767 1.00 79.75 125 SER A C 1
ATOM 963 O O . SER A 1 125 ? -11.565 7.670 7.897 1.00 79.75 125 SER A O 1
ATOM 965 N N . THR A 1 126 ? -10.315 7.076 6.128 1.00 77.88 126 THR A N 1
ATOM 966 C CA . THR A 1 126 ? -9.039 7.551 6.667 1.00 77.88 126 THR A CA 1
ATOM 967 C C . THR A 1 126 ? -8.954 9.071 6.572 1.00 77.88 126 THR A C 1
ATOM 969 O O . THR A 1 126 ? -9.291 9.670 5.544 1.00 77.88 126 THR A O 1
ATOM 972 N N . ASN A 1 127 ? -8.498 9.693 7.653 1.00 78.69 127 ASN A N 1
ATOM 973 C CA . ASN A 1 127 ? -8.341 11.140 7.789 1.00 78.69 127 ASN A CA 1
ATOM 974 C C . ASN A 1 127 ? -6.903 11.566 8.111 1.00 78.69 127 ASN A C 1
ATOM 976 O O . ASN A 1 127 ? -6.618 12.750 8.020 1.00 78.69 127 ASN A O 1
ATOM 980 N N . HIS A 1 128 ? -6.029 10.623 8.465 1.00 82.56 128 HIS A N 1
ATOM 981 C CA . HIS A 1 128 ? -4.643 10.879 8.833 1.00 82.56 128 HIS A CA 1
ATOM 982 C C . HIS A 1 128 ? -3.709 9.969 8.030 1.00 82.56 128 HIS A C 1
ATOM 984 O O . HIS A 1 128 ? -3.935 8.756 7.959 1.00 82.56 128 HIS A O 1
ATOM 990 N N . TYR A 1 129 ? -2.649 10.542 7.460 1.00 84.12 129 TYR A N 1
ATOM 991 C CA . TYR A 1 129 ? -1.730 9.850 6.559 1.00 84.12 129 TYR A CA 1
ATOM 992 C C . TYR A 1 129 ? -0.277 9.977 7.016 1.00 84.12 129 TYR A C 1
ATOM 994 O O . TYR A 1 129 ? 0.237 11.068 7.258 1.00 84.12 129 TYR A O 1
ATOM 1002 N N . ILE A 1 130 ? 0.405 8.833 7.077 1.00 85.69 130 ILE A N 1
ATOM 1003 C CA . ILE A 1 130 ? 1.862 8.768 7.193 1.00 85.69 130 ILE A CA 1
ATOM 1004 C C . ILE A 1 130 ? 2.386 8.433 5.802 1.00 85.69 130 ILE A C 1
ATOM 1006 O O . ILE A 1 130 ? 2.085 7.364 5.272 1.00 85.69 130 ILE A O 1
ATOM 1010 N N . VAL A 1 131 ? 3.143 9.350 5.209 1.00 81.81 131 VAL A N 1
ATOM 1011 C CA . VAL A 1 131 ? 3.626 9.231 3.834 1.00 81.81 131 VAL A CA 1
ATOM 1012 C C . VAL A 1 131 ? 5.141 9.079 3.850 1.00 81.81 131 VAL A C 1
ATOM 1014 O O . VAL A 1 131 ? 5.862 9.952 4.331 1.00 81.81 131 VAL A O 1
ATOM 1017 N N . SER A 1 132 ? 5.635 7.963 3.314 1.00 80.00 132 SER A N 1
ATOM 1018 C CA . SER A 1 132 ? 7.058 7.778 3.029 1.00 80.00 132 SER A CA 1
ATOM 1019 C C . SER A 1 132 ? 7.317 8.164 1.581 1.00 80.00 132 SER A C 1
ATOM 1021 O O . SER A 1 132 ? 6.828 7.508 0.665 1.00 80.00 132 SER A O 1
ATOM 1023 N N . MET A 1 133 ? 8.054 9.253 1.375 1.00 71.50 133 MET A N 1
ATOM 1024 C CA . MET A 1 133 ? 8.351 9.756 0.038 1.00 71.50 133 MET A CA 1
ATOM 1025 C C . MET A 1 133 ? 9.769 9.373 -0.342 1.00 71.50 133 MET A C 1
ATOM 1027 O O . MET A 1 133 ? 10.735 9.967 0.133 1.00 71.50 133 MET A O 1
ATOM 1031 N N . VAL A 1 134 ? 9.890 8.389 -1.225 1.00 63.69 134 VAL A N 1
ATOM 1032 C CA . VAL A 1 134 ? 11.180 7.996 -1.805 1.00 63.69 134 VAL A CA 1
ATOM 1033 C C . VAL A 1 134 ? 11.356 8.590 -3.210 1.00 63.69 134 VAL A C 1
ATOM 1035 O O . VAL A 1 134 ? 12.465 8.569 -3.735 1.00 63.69 134 VAL A O 1
ATOM 1038 N N . ASN A 1 135 ? 10.304 9.185 -3.797 1.00 61.72 135 ASN A N 1
ATOM 1039 C CA . ASN A 1 135 ? 10.336 9.723 -5.157 1.00 61.72 135 ASN A CA 1
ATOM 1040 C C . ASN A 1 135 ? 11.367 10.873 -5.295 1.00 61.72 135 ASN A C 1
ATOM 1042 O O . ASN A 1 135 ? 11.193 11.949 -4.709 1.00 61.72 135 ASN A O 1
ATOM 1046 N N . PRO A 1 136 ? 12.440 10.676 -6.081 1.00 52.47 136 PRO A N 1
ATOM 1047 C CA . PRO A 1 136 ? 13.511 11.654 -6.235 1.00 52.47 136 PRO A CA 1
ATOM 1048 C C . PRO A 1 136 ? 13.116 12.861 -7.096 1.00 52.47 136 PRO A C 1
ATOM 1050 O O . PRO A 1 136 ? 13.682 13.939 -6.908 1.00 52.47 136 PRO A O 1
ATOM 1053 N N . ILE A 1 137 ? 12.151 12.696 -8.011 1.00 51.25 137 ILE A N 1
ATOM 1054 C CA . ILE A 1 137 ? 11.712 13.742 -8.945 1.00 51.25 137 ILE A CA 1
ATOM 1055 C C . ILE A 1 137 ? 10.912 14.807 -8.199 1.00 51.25 137 ILE A C 1
ATOM 1057 O O . ILE A 1 137 ? 11.237 15.985 -8.316 1.00 51.25 137 ILE A O 1
ATOM 1061 N N . ALA A 1 138 ? 9.966 14.407 -7.342 1.00 48.12 138 ALA A N 1
ATOM 1062 C CA . ALA A 1 138 ? 9.229 15.338 -6.486 1.00 48.12 138 ALA A CA 1
ATOM 1063 C C . ALA A 1 138 ? 10.194 16.232 -5.682 1.00 48.12 138 ALA A C 1
ATOM 1065 O O . ALA A 1 138 ? 10.038 17.447 -5.613 1.00 48.12 138 ALA A O 1
ATOM 1066 N N . ARG A 1 139 ? 11.294 15.672 -5.162 1.00 50.66 139 ARG A N 1
ATOM 1067 C CA . ARG A 1 139 ? 12.275 16.438 -4.379 1.00 50.66 139 ARG A CA 1
ATOM 1068 C C . ARG A 1 139 ? 13.078 17.474 -5.174 1.00 50.66 139 ARG A C 1
ATOM 1070 O O . ARG A 1 139 ? 13.542 18.436 -4.563 1.00 50.66 139 ARG A O 1
ATOM 1077 N N . ALA A 1 140 ? 13.269 17.301 -6.482 1.00 47.47 140 ALA A N 1
ATOM 1078 C CA . ALA A 1 140 ? 13.916 18.327 -7.305 1.00 47.47 140 ALA A CA 1
ATOM 1079 C C . ALA A 1 140 ? 13.061 19.605 -7.405 1.00 47.47 140 ALA A C 1
ATOM 1081 O O . ALA A 1 140 ? 13.609 20.682 -7.632 1.00 47.47 140 ALA A O 1
ATOM 1082 N N . PHE A 1 141 ? 11.748 19.487 -7.172 1.00 42.66 141 PHE A N 1
ATOM 1083 C CA . PHE A 1 141 ? 10.774 20.569 -7.319 1.00 42.66 141 PHE A CA 1
ATOM 1084 C C . PHE A 1 141 ? 10.075 20.978 -6.013 1.00 42.66 141 PHE A C 1
ATOM 1086 O O . PHE A 1 141 ? 9.445 22.032 -5.986 1.00 42.66 141 PHE A O 1
ATOM 1093 N N . LEU A 1 142 ? 10.216 20.224 -4.911 1.00 42.88 142 LEU A N 1
ATOM 1094 C CA . LEU A 1 142 ? 9.720 20.667 -3.605 1.00 42.88 142 LEU A CA 1
ATOM 1095 C C . LEU A 1 142 ? 10.513 21.901 -3.123 1.00 42.88 142 LEU A C 1
ATOM 1097 O O . LEU A 1 142 ? 11.737 21.810 -2.944 1.00 42.88 142 LEU A O 1
ATOM 1101 N N . PRO A 1 143 ? 9.848 23.041 -2.855 1.00 40.78 143 PRO A N 1
ATOM 1102 C CA . PRO A 1 143 ? 10.506 24.201 -2.277 1.00 40.78 143 PRO A CA 1
ATOM 1103 C C . PRO A 1 143 ? 11.047 23.842 -0.891 1.00 40.78 143 PRO A C 1
ATOM 1105 O O . PRO A 1 143 ? 10.329 23.375 -0.008 1.00 40.78 143 PRO A O 1
ATOM 1108 N N . ARG A 1 144 ? 12.353 24.040 -0.705 1.00 41.72 144 ARG A N 1
ATOM 1109 C CA . ARG A 1 144 ? 12.967 24.045 0.623 1.00 41.72 144 ARG A CA 1
ATOM 1110 C C . ARG A 1 144 ? 12.687 25.407 1.254 1.00 41.72 144 ARG A C 1
ATOM 1112 O O . ARG A 1 144 ? 13.398 26.358 0.945 1.00 41.72 144 ARG A O 1
ATOM 1119 N N . ASP A 1 145 ? 11.688 25.498 2.119 1.00 39.25 145 ASP A N 1
ATOM 1120 C CA . ASP A 1 145 ? 11.650 26.564 3.130 1.00 39.25 145 ASP A CA 1
ATOM 1121 C C . ASP A 1 145 ? 12.643 26.177 4.250 1.00 39.25 145 ASP A C 1
ATOM 1123 O O . ASP A 1 145 ? 12.789 24.997 4.564 1.00 39.25 145 ASP A O 1
ATOM 1127 N N . ASP A 1 146 ? 13.492 27.046 4.807 1.00 42.19 146 ASP A N 1
ATOM 1128 C CA . ASP A 1 146 ? 13.364 28.478 5.087 1.00 42.19 146 ASP A CA 1
ATOM 1129 C C . ASP A 1 146 ? 14.562 29.318 4.567 1.00 42.19 146 ASP A C 1
ATOM 1131 O O . ASP A 1 146 ? 15.712 28.886 4.658 1.00 42.19 146 ASP A O 1
ATOM 1135 N N . ARG A 1 147 ? 14.299 30.577 4.153 1.00 42.59 147 ARG A N 1
ATOM 1136 C CA . ARG A 1 147 ? 15.241 31.702 3.841 1.00 42.59 147 ARG A CA 1
ATOM 1137 C C . ARG A 1 147 ? 15.643 31.994 2.380 1.00 42.59 147 ARG A C 1
ATOM 1139 O O . ARG A 1 147 ? 16.815 32.270 2.127 1.00 42.59 147 ARG A O 1
ATOM 1146 N N . ALA A 1 148 ? 14.730 32.059 1.405 1.00 42.91 148 ALA A N 1
ATOM 1147 C CA . ALA A 1 148 ? 15.189 32.301 0.027 1.00 42.91 148 ALA A CA 1
ATOM 1148 C C . ALA A 1 148 ? 14.362 33.264 -0.852 1.00 42.91 148 ALA A C 1
ATOM 1150 O O . ALA A 1 148 ? 13.874 32.896 -1.918 1.00 42.91 148 ALA A O 1
ATOM 1151 N N . ARG A 1 149 ? 14.316 34.555 -0.481 1.00 45.97 149 ARG A N 1
ATOM 1152 C CA . ARG A 1 149 ? 13.995 35.644 -1.433 1.00 45.97 149 ARG A CA 1
ATOM 1153 C C . ARG A 1 149 ? 14.936 35.704 -2.665 1.00 45.97 149 ARG A C 1
ATOM 1155 O O . ARG A 1 149 ? 14.405 35.927 -3.749 1.00 45.97 149 ARG A O 1
ATOM 1162 N N . PRO A 1 150 ? 16.263 35.447 -2.580 1.00 46.47 150 PRO A N 1
ATOM 1163 C CA . PRO A 1 150 ? 17.129 35.462 -3.771 1.00 46.47 150 PRO A CA 1
ATOM 1164 C C . PRO A 1 150 ? 17.048 34.191 -4.642 1.00 46.47 150 PRO A C 1
ATOM 1166 O O . PRO A 1 150 ? 17.307 34.252 -5.841 1.00 46.47 150 PRO A O 1
ATOM 1169 N N . LEU A 1 151 ? 1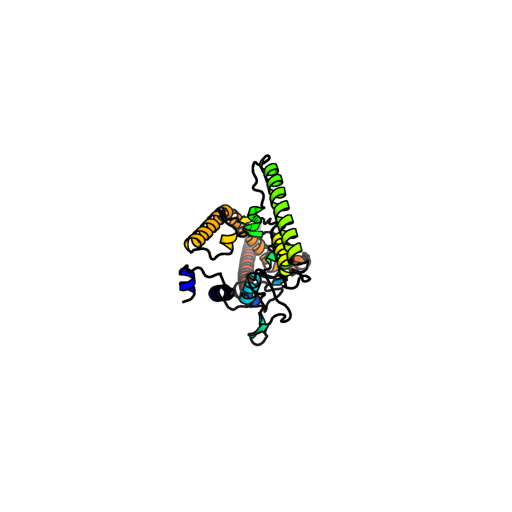6.633 33.041 -4.095 1.00 47.19 151 LEU A N 1
ATOM 1170 C CA . LEU A 1 151 ? 16.545 31.784 -4.859 1.00 47.19 151 LEU A CA 1
ATOM 1171 C C . LEU A 1 151 ? 15.319 31.737 -5.777 1.00 47.19 151 LEU A C 1
ATOM 1173 O O . LEU A 1 151 ? 15.362 31.068 -6.803 1.00 47.19 151 LEU A O 1
ATOM 1177 N N . ARG A 1 152 ? 14.254 32.494 -5.466 1.00 43.62 152 ARG A N 1
ATOM 1178 C CA . ARG A 1 152 ? 13.110 32.653 -6.376 1.00 43.62 152 ARG A CA 1
ATOM 1179 C C . ARG A 1 152 ? 13.528 33.242 -7.722 1.00 43.62 152 ARG A C 1
ATOM 1181 O O . ARG A 1 152 ? 13.036 32.755 -8.724 1.00 43.62 152 ARG A O 1
ATOM 1188 N N . GLN A 1 153 ? 14.452 34.208 -7.748 1.00 44.47 153 GLN A N 1
ATOM 1189 C CA . GLN A 1 153 ? 14.963 34.821 -8.985 1.00 44.47 153 GLN A CA 1
ATOM 1190 C C . GLN A 1 153 ? 15.887 33.879 -9.776 1.00 44.47 153 GLN A C 1
ATOM 1192 O O . GLN A 1 153 ? 15.840 33.856 -11.005 1.00 44.47 153 GLN A O 1
ATOM 1197 N N . ALA A 1 154 ? 16.685 33.063 -9.080 1.00 45.34 154 ALA A N 1
ATOM 1198 C CA . ALA A 1 154 ? 17.513 32.031 -9.707 1.00 45.34 154 ALA A CA 1
ATOM 1199 C C . ALA A 1 154 ? 16.678 30.853 -10.244 1.00 45.34 154 ALA A C 1
ATOM 1201 O O . ALA A 1 154 ? 17.000 30.285 -11.282 1.00 45.34 154 ALA A O 1
ATOM 1202 N N . ALA A 1 155 ? 15.574 30.505 -9.577 1.00 44.25 155 ALA A N 1
ATOM 1203 C CA . ALA A 1 155 ? 14.628 29.501 -10.053 1.00 44.25 155 ALA A CA 1
ATOM 1204 C C . ALA A 1 155 ? 13.844 29.984 -11.286 1.00 44.25 155 ALA A C 1
ATOM 1206 O O . ALA A 1 155 ? 13.598 29.183 -12.185 1.00 44.25 155 ALA A O 1
ATOM 1207 N N . THR A 1 156 ? 13.507 31.279 -11.392 1.00 45.28 156 THR A N 1
ATOM 1208 C CA . THR A 1 156 ? 12.901 31.829 -12.619 1.00 45.28 156 THR A CA 1
ATOM 1209 C C . THR A 1 156 ? 13.871 31.823 -13.799 1.00 45.28 156 THR A C 1
ATOM 1211 O O . THR A 1 156 ? 13.450 31.517 -14.913 1.00 45.28 156 THR A O 1
ATOM 1214 N N . SER A 1 157 ? 15.160 32.112 -13.586 1.00 43.91 157 SER A N 1
ATOM 1215 C CA . SER A 1 157 ? 16.155 32.104 -14.670 1.00 43.91 157 SER A CA 1
ATOM 1216 C C . SER A 1 157 ? 16.544 30.687 -15.115 1.00 43.91 157 SER A C 1
ATOM 1218 O O . SER A 1 157 ? 16.613 30.431 -16.318 1.00 43.91 157 SER A O 1
ATOM 1220 N N . LEU A 1 158 ? 16.696 29.737 -14.183 1.00 40.94 158 LEU A N 1
ATOM 1221 C CA . LEU A 1 158 ? 16.864 28.311 -14.504 1.00 40.94 158 LEU A CA 1
ATOM 1222 C C . LEU A 1 158 ? 15.605 27.710 -15.140 1.00 40.94 158 LEU A C 1
ATOM 1224 O O . LEU A 1 158 ? 15.716 26.948 -16.095 1.00 40.94 158 LEU A O 1
ATOM 1228 N N . GLY A 1 159 ? 14.413 28.089 -14.673 1.00 42.28 159 GLY A N 1
ATOM 1229 C CA . GLY A 1 159 ? 13.139 27.660 -15.256 1.00 42.28 159 GLY A CA 1
ATOM 1230 C C . GLY A 1 159 ? 12.955 28.143 -16.696 1.00 42.28 159 GLY A C 1
ATOM 1231 O O . GLY A 1 159 ? 12.512 27.376 -17.549 1.00 42.28 159 GLY A O 1
ATOM 1232 N N . MET A 1 160 ? 13.373 29.376 -17.007 1.00 41.22 160 MET A N 1
ATOM 1233 C CA . MET A 1 160 ? 13.391 29.879 -18.385 1.00 41.22 160 MET A CA 1
ATOM 1234 C C . MET A 1 160 ? 14.417 29.155 -19.268 1.00 41.22 160 MET A C 1
ATOM 1236 O O . MET A 1 160 ? 14.126 28.906 -20.437 1.00 41.22 160 MET A O 1
ATOM 1240 N N . GLY A 1 161 ? 15.588 28.792 -18.731 1.00 45.12 161 GLY A N 1
ATOM 1241 C CA . GLY A 1 161 ? 16.623 28.037 -19.451 1.00 45.12 161 GLY A CA 1
ATOM 1242 C C . GLY A 1 161 ? 16.200 26.601 -19.769 1.00 45.12 161 GLY A C 1
ATOM 1243 O O . GLY A 1 161 ? 16.181 26.208 -20.935 1.00 45.12 161 GLY A O 1
ATOM 1244 N N . ILE A 1 162 ? 15.752 25.862 -18.749 1.00 48.44 162 ILE A N 1
ATOM 1245 C CA . ILE A 1 162 ? 15.238 24.488 -18.874 1.00 48.44 162 ILE A CA 1
ATOM 1246 C C . ILE A 1 162 ? 14.002 24.462 -19.778 1.00 48.44 162 ILE A C 1
ATOM 1248 O O . ILE A 1 162 ? 13.879 23.584 -20.628 1.00 48.44 162 ILE A O 1
ATOM 1252 N N . GLY A 1 163 ? 13.118 25.457 -19.652 1.00 42.12 163 GLY A N 1
ATOM 1253 C CA . GLY A 1 163 ? 11.952 25.607 -20.516 1.00 42.12 163 GLY A CA 1
ATOM 1254 C C . GLY A 1 163 ? 12.339 25.780 -21.982 1.00 42.12 163 GLY A C 1
ATOM 1255 O O . GLY A 1 163 ? 11.781 25.101 -22.834 1.00 42.12 163 GLY A O 1
ATOM 1256 N N . ARG A 1 164 ? 13.332 26.625 -22.294 1.00 51.16 164 ARG A N 1
ATOM 1257 C CA . ARG A 1 164 ? 13.815 26.833 -23.672 1.00 51.16 164 ARG A CA 1
ATOM 1258 C C . ARG A 1 164 ? 14.455 25.579 -24.253 1.00 51.16 164 ARG A C 1
ATOM 1260 O O . ARG A 1 164 ? 14.229 25.266 -25.417 1.00 51.16 164 ARG A O 1
ATOM 1267 N N . GLU A 1 165 ? 15.229 24.867 -23.448 1.00 50.25 165 GLU A N 1
ATOM 1268 C CA . GLU A 1 165 ? 15.947 23.667 -23.867 1.00 50.25 165 GLU A CA 1
ATOM 1269 C C . GLU A 1 165 ? 14.999 22.475 -24.053 1.00 50.25 165 GLU A C 1
ATOM 1271 O O . GLU A 1 165 ? 15.074 21.790 -25.070 1.00 50.25 165 GLU A O 1
ATOM 1276 N N . MET A 1 166 ? 14.002 22.319 -23.176 1.00 47.12 166 MET A N 1
ATOM 1277 C CA . MET A 1 166 ? 12.894 21.382 -23.375 1.00 47.12 166 MET A CA 1
ATOM 1278 C C . MET A 1 166 ? 12.020 21.747 -24.574 1.00 47.12 166 MET A C 1
ATOM 1280 O O . MET A 1 166 ? 11.644 20.856 -25.328 1.00 47.12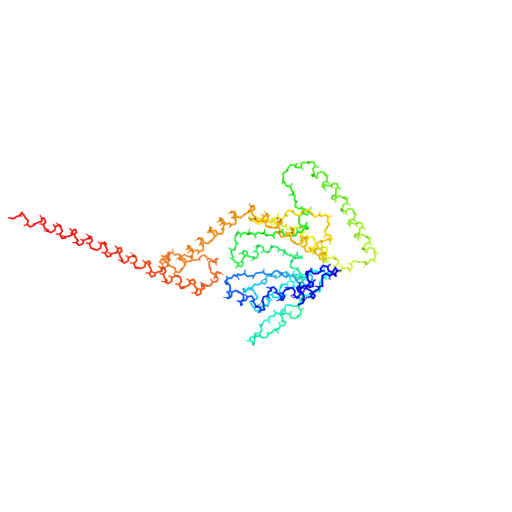 166 MET A O 1
ATOM 1284 N N . LEU A 1 167 ? 11.720 23.030 -24.803 1.00 51.16 167 LEU A N 1
ATOM 1285 C CA . LEU A 1 167 ? 10.945 23.460 -25.972 1.00 51.16 167 LEU A CA 1
ATOM 1286 C C . LEU A 1 167 ? 11.717 23.218 -27.276 1.00 51.16 167 LEU A C 1
ATOM 1288 O O . LEU A 1 167 ? 11.125 22.855 -28.291 1.00 51.16 167 LEU A O 1
ATOM 1292 N N . ASN A 1 168 ? 13.038 23.407 -27.258 1.00 57.28 168 ASN A N 1
ATOM 1293 C CA . ASN A 1 168 ? 13.919 23.145 -28.393 1.00 57.28 168 ASN A CA 1
ATOM 1294 C C . ASN A 1 168 ? 14.110 21.643 -28.627 1.00 57.28 168 ASN A C 1
ATOM 1296 O O . ASN A 1 168 ? 14.115 21.212 -29.778 1.00 57.28 168 ASN A O 1
ATOM 1300 N N . PHE A 1 169 ? 14.186 20.839 -27.562 1.00 54.47 169 PHE A N 1
ATOM 1301 C CA . PHE A 1 169 ? 14.169 19.380 -27.644 1.00 54.47 169 PHE A CA 1
ATOM 1302 C C . PHE A 1 169 ? 12.827 18.884 -28.196 1.00 54.47 169 PHE A C 1
ATOM 1304 O O . PHE A 1 169 ? 12.810 18.116 -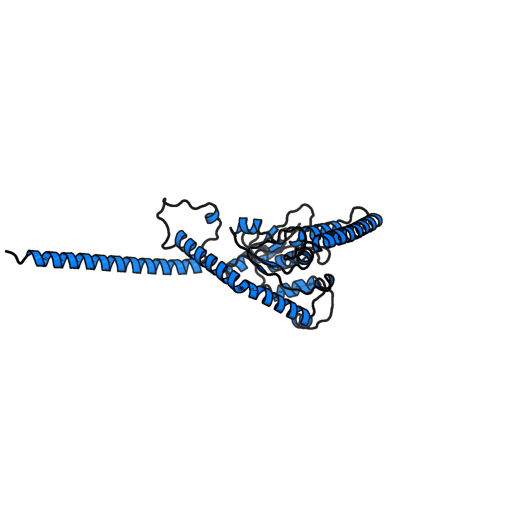29.151 1.00 54.47 169 PHE A O 1
ATOM 1311 N N . TYR A 1 170 ? 11.706 19.410 -27.696 1.00 53.31 170 TYR A N 1
ATOM 1312 C CA . TYR A 1 170 ? 10.362 19.130 -28.200 1.00 53.31 170 TYR A CA 1
ATOM 1313 C C . TYR A 1 170 ? 10.225 19.510 -29.678 1.00 53.31 170 TYR A C 1
ATOM 1315 O O . TYR A 1 170 ? 9.808 18.683 -30.479 1.00 53.31 170 TYR A O 1
ATOM 1323 N N . ARG A 1 171 ? 10.666 20.709 -30.086 1.00 52.56 171 ARG A N 1
ATOM 1324 C CA . ARG A 1 171 ? 10.682 21.131 -31.501 1.00 52.56 171 ARG A CA 1
ATOM 1325 C C . ARG A 1 171 ? 11.601 20.271 -32.367 1.00 52.56 171 ARG A C 1
ATOM 1327 O O . ARG A 1 171 ? 11.245 19.981 -33.505 1.00 52.56 171 ARG A O 1
ATOM 1334 N N . GLY A 1 172 ? 12.769 19.880 -31.862 1.00 59.78 172 GLY A N 1
ATOM 1335 C CA . GLY A 1 172 ? 13.736 19.043 -32.576 1.00 59.78 172 GLY A CA 1
ATOM 1336 C C . GLY A 1 172 ? 13.249 17.606 -32.767 1.00 59.78 172 GLY A C 1
ATOM 1337 O O . GLY A 1 172 ? 13.455 17.021 -33.830 1.00 59.78 172 GLY A O 1
ATOM 1338 N N . VAL A 1 173 ? 12.552 17.063 -31.768 1.00 55.31 173 VAL A N 1
ATOM 1339 C CA . VAL A 1 173 ? 11.939 15.731 -31.804 1.00 55.31 173 VAL A CA 1
ATOM 1340 C C . VAL A 1 173 ? 10.661 15.741 -32.650 1.00 55.31 173 VAL A C 1
ATOM 1342 O O . VAL A 1 173 ? 10.522 14.885 -33.522 1.00 55.31 173 VAL A O 1
ATOM 1345 N N . ALA A 1 174 ? 9.794 16.748 -32.502 1.00 53.06 174 ALA A N 1
ATOM 1346 C CA . ALA A 1 174 ? 8.585 16.922 -33.313 1.00 53.06 174 ALA A CA 1
ATOM 1347 C C . ALA A 1 174 ? 8.908 17.086 -34.809 1.00 53.06 174 ALA A C 1
ATOM 1349 O O . ALA A 1 174 ? 8.254 16.473 -35.650 1.00 53.06 174 ALA A O 1
ATOM 1350 N N . LYS A 1 175 ? 9.978 17.823 -35.156 1.00 56.28 175 LYS A N 1
ATOM 1351 C CA . LYS A 1 175 ? 10.458 17.934 -36.547 1.00 56.28 175 LYS A CA 1
ATOM 1352 C C . LYS A 1 175 ? 11.008 16.629 -37.125 1.00 56.28 175 LYS A C 1
ATOM 1354 O O . LYS A 1 175 ? 10.972 16.472 -38.340 1.00 56.28 175 LYS A O 1
ATOM 1359 N N . ARG A 1 176 ? 11.568 15.733 -36.301 1.00 55.28 176 ARG A N 1
ATOM 1360 C CA . ARG A 1 176 ? 12.182 14.476 -36.774 1.00 55.28 176 ARG A CA 1
ATOM 1361 C C . ARG A 1 176 ? 11.212 13.294 -36.818 1.00 55.28 176 ARG A C 1
ATOM 1363 O O . ARG A 1 176 ? 11.447 12.398 -37.619 1.00 55.28 176 ARG A O 1
ATOM 1370 N N . TYR A 1 177 ? 10.164 13.277 -35.989 1.00 50.78 177 TYR A N 1
ATOM 1371 C CA . TYR A 1 177 ? 9.297 12.098 -35.826 1.00 50.78 177 TYR A CA 1
ATOM 1372 C C . TYR A 1 177 ? 7.780 12.351 -35.945 1.00 50.78 177 TYR A C 1
ATOM 1374 O O . TYR A 1 177 ? 7.018 11.387 -35.908 1.00 50.78 177 TYR A O 1
ATOM 1382 N N . GLY A 1 178 ? 7.328 13.594 -36.159 1.00 52.88 178 GLY A N 1
ATOM 1383 C CA . GLY A 1 178 ? 5.902 13.927 -36.291 1.00 52.88 178 GLY A CA 1
ATOM 1384 C C . GLY A 1 178 ? 5.104 13.770 -34.986 1.00 52.88 178 GLY A C 1
ATOM 1385 O O . GLY A 1 178 ? 5.562 13.154 -34.026 1.00 52.88 178 GLY A O 1
ATOM 1386 N N . ASP A 1 179 ? 3.887 14.324 -34.952 1.00 53.94 179 ASP A N 1
ATOM 1387 C CA . ASP A 1 179 ? 3.016 14.447 -33.761 1.00 53.94 179 ASP A CA 1
ATOM 1388 C C . ASP A 1 179 ? 2.582 13.118 -33.095 1.00 53.94 179 ASP A C 1
ATOM 1390 O O . ASP A 1 179 ? 1.929 13.119 -32.051 1.00 53.94 179 ASP A O 1
ATOM 1394 N N . ASN A 1 180 ? 2.974 11.964 -33.639 1.00 52.03 180 ASN A N 1
ATOM 1395 C CA . ASN A 1 180 ? 2.500 10.643 -33.227 1.00 52.03 180 ASN A CA 1
ATOM 1396 C C . ASN A 1 180 ? 3.559 9.814 -32.486 1.00 52.03 180 ASN A C 1
ATOM 1398 O O . ASN A 1 180 ? 3.785 8.649 -32.817 1.00 52.03 180 ASN A O 1
ATOM 1402 N N . TRP A 1 181 ? 4.160 10.353 -31.420 1.00 56.16 181 TRP A N 1
ATOM 1403 C CA . TRP A 1 181 ? 4.882 9.517 -30.448 1.00 56.16 181 TRP A CA 1
ATOM 1404 C C . TRP A 1 181 ? 4.063 9.310 -29.159 1.00 56.16 181 TRP A C 1
ATOM 1406 O O . TRP A 1 181 ? 4.367 9.905 -28.119 1.00 56.16 181 TRP A O 1
ATOM 1416 N N . PRO A 1 182 ? 3.062 8.403 -29.159 1.00 56.62 182 PRO A N 1
ATOM 1417 C CA . PRO A 1 182 ? 2.204 8.165 -27.997 1.00 56.62 182 PRO A CA 1
ATOM 1418 C C . PRO A 1 182 ? 2.983 7.721 -26.751 1.00 56.62 182 PRO A C 1
ATOM 1420 O O . PRO A 1 182 ? 2.636 8.113 -25.644 1.00 56.62 182 PRO A O 1
ATOM 1423 N N . LYS A 1 183 ? 4.090 6.978 -26.904 1.00 52.50 183 LYS A N 1
ATOM 1424 C CA . LYS A 1 183 ? 4.936 6.548 -25.771 1.00 52.50 183 LYS A CA 1
ATOM 1425 C C . LYS A 1 183 ? 5.708 7.694 -25.092 1.00 52.50 183 LYS A C 1
ATOM 1427 O O . LYS A 1 183 ? 5.908 7.640 -23.886 1.00 52.50 183 LYS A O 1
ATOM 1432 N N . PHE A 1 184 ? 6.125 8.720 -25.836 1.00 53.56 184 PHE A N 1
ATOM 1433 C CA . PHE A 1 184 ? 6.869 9.868 -25.314 1.00 53.56 184 PHE A CA 1
ATOM 1434 C C . PHE A 1 184 ? 5.908 10.870 -24.685 1.00 53.56 184 PHE A C 1
ATOM 1436 O O . PHE A 1 184 ? 6.155 11.316 -23.573 1.00 53.56 184 PHE A O 1
ATOM 1443 N N . ASN A 1 185 ? 4.757 11.121 -25.319 1.00 54.88 185 ASN A N 1
ATOM 1444 C CA . ASN A 1 185 ? 3.692 11.909 -24.700 1.00 54.88 185 ASN A CA 1
ATOM 1445 C C . ASN A 1 185 ? 3.184 11.247 -23.411 1.00 54.88 185 ASN A C 1
ATOM 1447 O O . ASN A 1 185 ? 3.045 11.930 -22.407 1.00 54.88 185 ASN A O 1
ATOM 1451 N N . MET A 1 186 ? 2.987 9.923 -23.379 1.00 55.19 186 MET A N 1
ATOM 1452 C CA . MET A 1 186 ? 2.599 9.211 -22.152 1.00 55.19 186 MET A CA 1
ATOM 1453 C C . MET A 1 186 ? 3.677 9.291 -21.060 1.00 55.19 186 MET A C 1
ATOM 1455 O O . MET A 1 186 ? 3.352 9.482 -19.892 1.00 55.19 186 MET A O 1
ATOM 1459 N N . MET A 1 187 ? 4.958 9.208 -21.433 1.00 52.03 187 MET A N 1
ATOM 1460 C CA . MET A 1 187 ? 6.081 9.407 -20.511 1.00 52.03 187 MET A CA 1
ATOM 1461 C C . MET A 1 187 ? 6.131 10.846 -19.975 1.00 52.03 187 MET A C 1
ATOM 1463 O O . MET A 1 187 ? 6.278 11.039 -18.773 1.00 52.03 187 MET A O 1
ATOM 1467 N N . LEU A 1 188 ? 5.969 11.855 -20.835 1.00 48.78 188 LEU A N 1
ATOM 1468 C CA . LEU A 1 188 ? 5.961 13.265 -20.446 1.00 48.78 188 LEU A CA 1
ATOM 1469 C C . LEU A 1 188 ? 4.746 13.626 -19.586 1.00 48.78 188 LEU A C 1
ATOM 1471 O O . LEU A 1 188 ? 4.907 14.329 -18.593 1.00 48.78 188 LEU A O 1
ATOM 1475 N N . HIS A 1 189 ? 3.554 13.123 -19.916 1.00 55.59 189 HIS A N 1
ATOM 1476 C CA . HIS A 1 189 ? 2.359 13.285 -19.085 1.00 55.59 189 HIS A CA 1
ATOM 1477 C C . HIS A 1 189 ? 2.502 12.569 -17.742 1.00 55.59 189 HIS A C 1
ATOM 1479 O O . HIS A 1 189 ? 2.098 13.131 -16.731 1.00 55.59 189 HIS A O 1
ATOM 1485 N N . GLY A 1 190 ? 3.130 11.389 -17.708 1.00 55.16 190 GLY A N 1
ATOM 1486 C CA . GLY A 1 190 ? 3.473 10.705 -16.461 1.00 55.16 190 GLY A CA 1
ATOM 1487 C C . GLY A 1 190 ? 4.442 11.518 -15.606 1.00 55.16 190 GLY A C 1
ATOM 1488 O O . GLY A 1 190 ? 4.196 11.717 -14.425 1.00 55.16 190 GLY A O 1
ATOM 1489 N N . ILE A 1 191 ? 5.502 12.073 -16.201 1.00 48.41 191 ILE A N 1
ATOM 1490 C CA . ILE A 1 191 ? 6.465 12.930 -15.491 1.00 48.41 191 ILE A CA 1
ATOM 1491 C C . ILE A 1 191 ? 5.799 14.221 -14.998 1.00 48.41 191 ILE A C 1
ATOM 1493 O O . ILE A 1 191 ? 6.006 14.609 -13.855 1.00 48.41 191 ILE A O 1
ATOM 1497 N N . HIS A 1 192 ? 4.967 14.871 -15.812 1.00 46.19 192 HIS A N 1
ATOM 1498 C CA . HIS A 1 192 ? 4.216 16.056 -15.391 1.00 46.19 192 HIS A CA 1
ATOM 1499 C C . HIS A 1 192 ? 3.221 15.721 -14.270 1.00 46.19 192 HIS A C 1
ATOM 1501 O O . HIS A 1 192 ? 3.108 16.460 -13.297 1.00 46.19 192 HIS A O 1
ATOM 1507 N N . GLY A 1 193 ? 2.542 14.577 -14.373 1.00 51.34 193 GLY A N 1
ATOM 1508 C CA . GLY A 1 193 ? 1.639 14.058 -13.351 1.00 51.34 193 GLY A CA 1
ATOM 1509 C C . GLY A 1 193 ? 2.349 13.696 -12.049 1.00 51.34 193 GLY A C 1
ATOM 1510 O O . GLY A 1 193 ? 1.731 13.803 -11.003 1.00 51.34 193 GLY A O 1
ATOM 1511 N N . LEU A 1 194 ? 3.631 13.322 -12.086 1.00 51.00 194 LEU A N 1
ATOM 1512 C CA . LEU A 1 194 ? 4.482 13.128 -10.903 1.00 51.00 194 LEU A CA 1
ATOM 1513 C C . LEU A 1 194 ? 4.939 14.449 -10.269 1.00 51.00 194 LEU A C 1
ATOM 1515 O O . LEU A 1 194 ? 5.210 14.497 -9.073 1.00 51.00 194 LEU A O 1
ATOM 1519 N N . LEU A 1 195 ? 5.073 15.510 -11.066 1.00 43.19 195 LEU A N 1
ATOM 1520 C CA . LEU A 1 195 ? 5.570 16.813 -10.619 1.00 43.19 195 LEU A CA 1
ATOM 1521 C C . LEU A 1 195 ? 4.493 17.679 -9.964 1.00 43.19 195 LEU A C 1
ATOM 1523 O O . LEU A 1 195 ? 4.801 18.423 -9.038 1.00 43.19 195 LEU A O 1
ATOM 1527 N N . ASP A 1 196 ? 3.252 17.568 -10.431 1.00 46.12 196 ASP A N 1
ATOM 1528 C CA . ASP A 1 196 ? 2.143 18.448 -10.037 1.00 46.12 196 ASP A CA 1
ATOM 1529 C C . ASP A 1 196 ? 1.334 17.919 -8.837 1.00 46.12 196 ASP A C 1
ATOM 1531 O O . ASP A 1 196 ? 0.252 18.413 -8.523 1.00 46.12 196 ASP A O 1
ATOM 1535 N N . GLN A 1 197 ? 1.816 16.871 -8.161 1.00 54.38 197 GLN A N 1
ATOM 1536 C CA . GLN A 1 197 ? 1.059 16.277 -7.061 1.00 54.38 197 GLN A CA 1
ATOM 1537 C C . GLN A 1 197 ? 1.252 17.075 -5.772 1.00 54.38 197 GLN A C 1
ATOM 1539 O O . GLN A 1 197 ? 2.369 17.301 -5.302 1.00 54.38 197 GLN A O 1
ATOM 1544 N N . GLU A 1 198 ? 0.137 17.445 -5.144 1.00 46.94 198 GLU A N 1
ATOM 1545 C CA . GLU A 1 198 ? 0.109 17.985 -3.786 1.00 46.94 198 GLU A CA 1
ATOM 1546 C C . GLU A 1 198 ? 0.471 16.879 -2.777 1.00 46.94 198 GLU A C 1
ATOM 1548 O O . GLU A 1 198 ? -0.383 16.238 -2.162 1.00 46.94 198 GLU A O 1
ATOM 1553 N N . TYR A 1 199 ? 1.768 16.624 -2.616 1.00 55.16 199 TYR A N 1
ATOM 1554 C CA . TYR A 1 199 ? 2.310 15.650 -1.671 1.00 55.16 199 TYR A CA 1
ATOM 1555 C C . TYR A 1 199 ? 2.306 16.201 -0.231 1.00 55.16 199 TYR A C 1
ATOM 1557 O O . TYR A 1 199 ? 3.355 16.506 0.337 1.00 55.16 199 TYR A O 1
ATOM 1565 N N . SER A 1 200 ? 1.125 16.344 0.379 1.00 53.69 200 SER A N 1
ATOM 1566 C CA . SER A 1 200 ? 0.993 16.711 1.796 1.00 53.69 200 SER A CA 1
ATOM 1567 C C . SER A 1 200 ? 0.234 15.631 2.567 1.00 53.69 200 SER A C 1
ATOM 1569 O O . SER A 1 200 ? -0.992 15.547 2.509 1.00 53.69 200 SER A O 1
ATOM 1571 N N . GLY A 1 201 ? 0.971 14.770 3.271 1.00 60.41 201 GLY A N 1
ATOM 1572 C CA . GLY A 1 201 ? 0.439 13.990 4.390 1.00 60.41 201 GLY A CA 1
ATOM 1573 C C . GLY A 1 201 ? 0.672 14.698 5.728 1.00 60.41 201 GLY A C 1
ATOM 1574 O O . GLY A 1 201 ? 1.489 15.617 5.815 1.00 60.41 201 GLY A O 1
ATOM 1575 N N . ASP A 1 202 ? -0.002 14.237 6.785 1.00 72.81 202 ASP A N 1
ATOM 1576 C CA . ASP A 1 202 ? 0.171 14.758 8.150 1.00 72.81 202 ASP A CA 1
ATOM 1577 C C . ASP A 1 202 ? 1.586 14.497 8.688 1.00 72.81 202 ASP A C 1
ATOM 1579 O O . ASP A 1 202 ? 2.189 15.343 9.351 1.00 72.81 202 ASP A O 1
ATOM 1583 N N . ILE A 1 203 ? 2.144 13.319 8.377 1.00 77.69 203 ILE A N 1
ATOM 1584 C CA . ILE A 1 203 ? 3.525 12.957 8.708 1.00 77.69 203 ILE A CA 1
ATOM 1585 C C . ILE A 1 203 ? 4.252 12.542 7.433 1.00 77.69 203 ILE A C 1
ATOM 1587 O O . ILE A 1 203 ? 4.072 11.435 6.929 1.00 77.69 203 ILE A O 1
ATOM 1591 N N . ASN A 1 204 ? 5.133 13.418 6.958 1.00 78.94 204 ASN A N 1
ATOM 1592 C CA . ASN A 1 204 ? 5.960 13.182 5.781 1.00 78.94 204 ASN A CA 1
ATOM 1593 C C . ASN A 1 204 ? 7.363 12.710 6.195 1.00 78.94 204 ASN A C 1
ATOM 1595 O O . ASN A 1 204 ? 8.112 13.439 6.856 1.00 78.94 204 ASN A O 1
ATOM 1599 N N . ILE A 1 205 ? 7.726 11.489 5.799 1.00 79.56 205 ILE A N 1
ATOM 1600 C CA . ILE A 1 205 ? 9.059 10.909 5.985 1.00 79.56 205 ILE A CA 1
ATOM 1601 C C . ILE A 1 205 ? 9.820 11.078 4.673 1.00 79.56 205 ILE A C 1
ATOM 1603 O O . ILE A 1 205 ? 9.553 10.378 3.696 1.00 79.56 205 ILE A O 1
ATOM 1607 N N . VAL A 1 206 ? 10.766 12.019 4.663 1.00 74.69 206 VAL A N 1
ATOM 1608 C CA . VAL A 1 206 ? 11.591 12.335 3.491 1.00 74.69 206 VAL A CA 1
ATOM 1609 C C . VAL A 1 206 ? 13.064 12.075 3.820 1.00 74.69 206 VAL A C 1
ATOM 1611 O O . VAL A 1 206 ? 13.670 12.862 4.555 1.00 74.69 206 VAL A O 1
ATOM 1614 N N . PRO A 1 207 ? 13.667 10.990 3.309 1.00 66.75 207 PRO A N 1
ATOM 1615 C CA . PRO A 1 207 ? 15.100 10.743 3.430 1.00 66.75 207 PRO A CA 1
ATOM 1616 C C . PRO A 1 207 ? 15.950 11.842 2.785 1.00 66.75 207 PRO A C 1
ATOM 1618 O O . PRO A 1 207 ? 15.639 12.404 1.729 1.00 66.75 207 PRO A O 1
ATOM 1621 N N . ARG A 1 208 ? 17.082 12.150 3.426 1.00 62.97 208 ARG A N 1
ATOM 1622 C CA . ARG A 1 208 ? 18.040 13.152 2.948 1.00 62.97 208 ARG A CA 1
ATOM 1623 C C . ARG A 1 208 ? 19.036 12.521 1.978 1.00 62.97 208 ARG A C 1
ATOM 1625 O O . ARG A 1 208 ? 20.195 12.312 2.295 1.00 62.97 208 ARG A O 1
ATOM 1632 N N . PHE A 1 209 ? 18.622 12.292 0.740 1.00 62.19 209 PHE A N 1
ATOM 1633 C CA . PHE A 1 209 ? 19.563 11.886 -0.311 1.00 62.19 209 PHE A CA 1
ATOM 1634 C C . PHE A 1 209 ? 20.473 13.053 -0.751 1.00 62.19 209 PHE A C 1
ATOM 1636 O O . PHE A 1 209 ? 19.989 14.170 -0.961 1.00 62.19 209 PHE A O 1
ATOM 1643 N N . ARG A 1 210 ? 21.771 12.807 -0.951 1.00 55.28 210 ARG A N 1
ATOM 1644 C CA . ARG A 1 210 ? 22.605 13.606 -1.867 1.00 55.28 210 ARG A CA 1
ATOM 1645 C C . ARG A 1 210 ? 22.499 12.949 -3.238 1.00 55.28 210 ARG A C 1
ATOM 1647 O O . ARG A 1 210 ? 23.285 12.069 -3.557 1.00 55.28 210 ARG A O 1
ATOM 1654 N N . LEU A 1 211 ? 21.482 13.311 -4.012 1.00 51.62 211 LEU A N 1
ATOM 1655 C CA . LEU A 1 211 ? 21.358 12.809 -5.379 1.00 51.62 211 LEU A CA 1
ATOM 1656 C C . LEU A 1 211 ? 22.364 13.569 -6.241 1.00 51.62 211 LEU A C 1
ATOM 1658 O O . LEU A 1 211 ? 22.166 14.754 -6.494 1.00 51.62 211 LEU A O 1
ATOM 1662 N N . GLN A 1 212 ? 23.455 12.913 -6.636 1.00 47.28 212 GLN A N 1
ATOM 1663 C CA . GLN A 1 212 ? 24.390 13.481 -7.609 1.00 47.28 212 GLN A CA 1
ATOM 1664 C C . GLN A 1 212 ? 23.886 13.277 -9.046 1.00 47.28 212 GLN A C 1
ATOM 1666 O O . GLN A 1 212 ? 24.142 14.143 -9.870 1.00 47.28 212 GLN A O 1
ATOM 1671 N N . ASN A 1 213 ? 23.107 12.217 -9.340 1.00 51.34 213 ASN A N 1
ATOM 1672 C CA . ASN A 1 213 ? 22.538 11.975 -10.674 1.00 51.34 213 ASN A CA 1
ATOM 1673 C C . ASN A 1 213 ? 21.159 11.273 -10.632 1.00 51.34 213 ASN A C 1
ATOM 1675 O O . ASN A 1 213 ? 21.052 10.194 -10.050 1.00 51.34 213 ASN A O 1
ATOM 1679 N N . PRO A 1 214 ? 20.112 11.797 -11.305 1.00 49.94 214 PRO A N 1
ATOM 1680 C CA . PRO A 1 214 ? 18.795 11.149 -11.396 1.00 49.94 214 PRO A CA 1
ATOM 1681 C C . PRO A 1 214 ? 18.813 9.842 -12.206 1.00 49.94 214 PRO A C 1
ATOM 1683 O O . PRO A 1 214 ? 18.017 8.946 -11.956 1.00 49.94 214 PRO A O 1
ATOM 1686 N N . VAL A 1 215 ? 19.759 9.695 -13.139 1.00 48.69 215 VAL A N 1
ATOM 1687 C CA . VAL A 1 215 ? 19.929 8.479 -13.955 1.00 48.69 215 VAL A CA 1
ATOM 1688 C C . VAL A 1 215 ? 20.414 7.293 -13.113 1.00 48.69 215 VAL A C 1
ATOM 1690 O O . VAL A 1 215 ? 20.037 6.157 -13.386 1.00 48.69 215 VAL A O 1
ATOM 1693 N N . GLN A 1 216 ? 21.174 7.551 -12.040 1.00 52.91 216 GLN A N 1
ATOM 1694 C CA . GLN A 1 216 ? 21.667 6.504 -11.138 1.00 52.91 216 GLN A CA 1
ATOM 1695 C C . GLN A 1 216 ? 20.548 5.828 -10.322 1.00 52.91 216 GLN A C 1
ATOM 1697 O O . GLN A 1 216 ? 20.749 4.755 -9.768 1.00 52.91 216 GLN A O 1
ATOM 1702 N N . LEU A 1 217 ? 19.354 6.430 -10.270 1.00 54.47 217 LEU A N 1
ATOM 1703 C CA . LEU A 1 217 ? 18.181 5.864 -9.593 1.00 54.47 217 LEU A CA 1
ATOM 1704 C C . LEU A 1 217 ? 17.459 4.808 -10.437 1.00 54.47 217 LEU A C 1
ATOM 1706 O O . LEU A 1 217 ? 16.750 3.970 -9.890 1.00 54.47 217 LEU A O 1
ATOM 1710 N N . ILE A 1 218 ? 17.632 4.857 -11.761 1.00 52.34 218 ILE A N 1
ATOM 1711 C CA . ILE A 1 218 ? 17.095 3.864 -12.704 1.00 52.34 218 ILE A CA 1
ATOM 1712 C C . ILE A 1 218 ? 18.089 2.700 -12.861 1.00 52.34 218 ILE A C 1
ATOM 1714 O O . ILE A 1 218 ? 17.719 1.595 -13.253 1.00 52.34 218 ILE A O 1
ATOM 1718 N N . THR A 1 219 ? 19.366 2.930 -12.544 1.00 56.91 219 THR A N 1
ATOM 1719 C CA . THR A 1 219 ? 20.387 1.882 -12.517 1.00 56.91 219 THR A CA 1
ATOM 1720 C C . THR A 1 219 ? 20.351 1.103 -11.209 1.00 56.91 219 THR A C 1
ATOM 1722 O O . THR A 1 219 ? 19.991 1.639 -10.166 1.00 56.91 219 THR A O 1
ATOM 1725 N N . GLN A 1 220 ? 20.760 -0.166 -11.262 1.00 62.31 220 GLN A N 1
ATOM 1726 C CA . GLN A 1 220 ? 20.863 -1.030 -10.090 1.00 62.31 220 GLN A CA 1
ATOM 1727 C C . GLN A 1 220 ? 21.800 -0.391 -9.044 1.00 62.31 220 GLN A C 1
ATOM 1729 O O . GLN A 1 220 ? 22.992 -0.255 -9.333 1.00 62.31 220 GLN A O 1
ATOM 1734 N N . PRO A 1 221 ? 21.301 -0.003 -7.852 1.00 64.94 221 PRO A N 1
ATOM 1735 C CA . PRO A 1 221 ? 22.161 0.538 -6.810 1.00 64.94 221 PRO A CA 1
ATOM 1736 C C . PRO A 1 221 ? 23.118 -0.554 -6.328 1.00 64.94 221 PRO A C 1
ATOM 1738 O O . PRO A 1 221 ? 22.735 -1.719 -6.177 1.00 64.94 221 PRO A O 1
ATOM 1741 N N . SER A 1 222 ? 24.369 -0.180 -6.073 1.00 71.50 222 SER A N 1
ATOM 1742 C CA . SER A 1 222 ? 25.339 -1.073 -5.440 1.00 71.50 222 SER A CA 1
ATOM 1743 C C . SER A 1 222 ? 24.890 -1.444 -4.020 1.00 71.50 222 SER A C 1
ATOM 1745 O O . SER A 1 222 ? 24.110 -0.734 -3.383 1.00 71.50 222 SER A O 1
ATOM 1747 N N . GLU A 1 223 ? 25.402 -2.548 -3.471 1.00 74.56 223 GLU A N 1
ATOM 1748 C CA . GLU A 1 223 ? 25.045 -2.975 -2.110 1.00 74.56 223 GLU A CA 1
ATOM 1749 C C . GLU A 1 223 ? 25.356 -1.892 -1.061 1.00 74.56 223 GLU A C 1
ATOM 1751 O O . GLU A 1 223 ? 24.586 -1.665 -0.124 1.00 74.56 223 GLU A O 1
ATOM 1756 N N . GLN A 1 224 ? 26.481 -1.195 -1.229 1.00 77.06 224 GLN A N 1
ATOM 1757 C CA . GLN A 1 224 ? 26.893 -0.117 -0.333 1.00 77.06 224 GLN A CA 1
ATOM 1758 C C . GLN A 1 224 ? 25.950 1.088 -0.431 1.00 77.06 224 GLN A C 1
ATOM 1760 O O . GLN A 1 224 ? 25.574 1.662 0.597 1.00 77.06 224 GLN A O 1
ATOM 1765 N N . GLU A 1 225 ? 25.514 1.440 -1.642 1.00 73.94 225 GLU A N 1
ATOM 1766 C CA . GLU A 1 225 ? 24.510 2.482 -1.861 1.00 73.94 225 GLU A CA 1
ATOM 1767 C C . GLU A 1 225 ? 23.169 2.084 -1.252 1.00 73.94 225 GLU A C 1
ATOM 1769 O O . GLU A 1 225 ? 22.603 2.869 -0.499 1.00 73.94 225 GLU A O 1
ATOM 1774 N N . LEU A 1 226 ? 22.698 0.851 -1.468 1.00 77.31 226 LEU A N 1
ATOM 1775 C CA . LEU A 1 226 ? 21.443 0.364 -0.894 1.00 77.31 226 LEU A CA 1
ATOM 1776 C C . LEU A 1 226 ? 21.455 0.439 0.638 1.00 77.31 226 LEU A C 1
ATOM 1778 O O . LEU A 1 226 ? 20.530 0.983 1.239 1.00 77.31 226 LEU A O 1
ATOM 1782 N N . ARG A 1 227 ? 22.527 -0.038 1.284 1.00 82.88 227 ARG A N 1
ATOM 1783 C CA . ARG A 1 227 ? 22.689 0.069 2.746 1.00 82.88 227 ARG A CA 1
ATOM 1784 C C . ARG A 1 227 ? 22.690 1.525 3.213 1.00 82.88 227 ARG A C 1
ATOM 1786 O O . ARG A 1 227 ? 22.147 1.830 4.272 1.00 82.88 227 ARG A O 1
ATOM 1793 N N . THR A 1 228 ? 23.285 2.424 2.435 1.00 82.81 228 THR A N 1
ATOM 1794 C CA . THR A 1 228 ? 23.294 3.861 2.740 1.00 82.81 228 THR A CA 1
ATOM 1795 C C . THR A 1 228 ? 21.895 4.465 2.608 1.00 82.81 228 THR A C 1
ATOM 1797 O O . THR A 1 228 ? 21.466 5.189 3.503 1.00 82.81 228 THR A O 1
ATOM 1800 N N . LEU A 1 229 ? 21.151 4.116 1.554 1.00 79.44 229 LEU A N 1
ATOM 1801 C CA . LEU A 1 229 ? 19.767 4.550 1.342 1.00 79.44 229 LEU A CA 1
ATOM 1802 C C . LEU A 1 229 ? 18.849 4.081 2.478 1.00 79.44 229 LEU A C 1
ATOM 1804 O O . LEU A 1 229 ? 18.062 4.878 2.986 1.00 79.44 229 LEU A O 1
ATOM 1808 N N . VAL A 1 230 ? 18.993 2.827 2.921 1.00 83.88 230 VAL A N 1
ATOM 1809 C CA . VAL A 1 230 ? 18.242 2.283 4.065 1.00 83.88 230 VAL A CA 1
ATOM 1810 C C . VAL A 1 230 ? 18.539 3.078 5.338 1.00 83.88 230 VAL A C 1
ATOM 1812 O O . VAL A 1 230 ? 17.605 3.549 5.981 1.00 83.88 230 VAL A O 1
ATOM 1815 N N . ARG A 1 231 ? 19.816 3.328 5.662 1.00 86.75 231 ARG A N 1
ATOM 1816 C CA . ARG A 1 231 ? 20.197 4.128 6.845 1.00 86.75 231 ARG A CA 1
ATOM 1817 C C . ARG A 1 231 ? 19.671 5.562 6.794 1.00 86.75 231 ARG A C 1
ATOM 1819 O O . ARG A 1 231 ? 19.284 6.110 7.822 1.00 86.75 231 ARG A O 1
ATOM 1826 N N . GLU A 1 232 ? 19.664 6.195 5.623 1.00 84.38 232 GLU A N 1
ATOM 1827 C CA . GLU A 1 232 ? 19.086 7.536 5.464 1.00 84.38 232 GLU A CA 1
ATOM 1828 C C . GLU A 1 232 ? 17.556 7.524 5.620 1.00 84.38 232 GLU A C 1
ATOM 1830 O O . GLU A 1 232 ? 16.991 8.440 6.223 1.00 84.38 232 GLU A O 1
ATOM 1835 N N . GLY A 1 233 ? 16.890 6.464 5.150 1.00 84.88 233 GLY A N 1
ATOM 1836 C CA . GLY A 1 233 ? 15.473 6.204 5.413 1.00 84.88 233 GLY A CA 1
ATOM 1837 C C . GLY A 1 233 ? 15.172 6.053 6.905 1.00 84.88 233 GLY A C 1
ATOM 1838 O O . GLY A 1 233 ? 14.274 6.720 7.424 1.00 84.88 233 GLY A O 1
ATOM 1839 N N . GLU A 1 234 ? 15.967 5.249 7.614 1.00 88.56 234 GLU A N 1
ATOM 1840 C CA . GLU A 1 234 ? 15.873 5.061 9.066 1.00 88.56 234 GLU A CA 1
ATOM 1841 C C . GLU A 1 234 ? 16.053 6.382 9.820 1.00 88.56 234 GLU A C 1
ATOM 1843 O O . GLU A 1 234 ? 15.214 6.748 10.641 1.00 88.56 234 GLU A O 1
ATOM 1848 N N . ARG A 1 235 ? 17.097 7.155 9.493 1.00 88.19 235 ARG A N 1
ATOM 1849 C CA . ARG A 1 235 ? 17.357 8.472 10.102 1.00 88.19 235 ARG A CA 1
ATOM 1850 C C . ARG A 1 235 ? 16.190 9.437 9.919 1.00 88.19 235 ARG A C 1
ATOM 1852 O O . ARG A 1 235 ? 15.817 10.133 10.865 1.00 88.19 235 ARG A O 1
ATOM 1859 N N . ALA A 1 236 ? 15.598 9.475 8.725 1.00 85.62 236 ALA A N 1
ATOM 1860 C CA . ALA A 1 236 ? 14.424 10.303 8.471 1.00 85.62 236 ALA A CA 1
ATOM 1861 C C . ALA A 1 236 ? 13.210 9.842 9.289 1.00 85.62 236 ALA A C 1
ATOM 1863 O O . ALA A 1 236 ? 12.521 10.679 9.878 1.00 85.62 236 ALA A O 1
ATOM 1864 N N . ALA A 1 237 ? 12.983 8.530 9.394 1.00 88.19 237 ALA A N 1
ATOM 1865 C CA . ALA A 1 237 ? 11.902 7.969 10.198 1.00 88.19 237 ALA A CA 1
ATOM 1866 C C . ALA A 1 237 ? 12.087 8.235 11.704 1.00 88.19 237 ALA A C 1
ATOM 1868 O O . ALA A 1 237 ? 11.118 8.581 12.383 1.00 88.19 237 ALA A O 1
ATOM 1869 N N . TYR A 1 238 ? 13.318 8.163 12.226 1.00 90.31 238 TYR A N 1
ATOM 1870 C CA . TYR A 1 238 ? 13.611 8.414 13.643 1.00 90.31 238 TYR A CA 1
ATOM 1871 C C . TYR A 1 238 ? 13.216 9.820 14.083 1.00 90.31 238 TYR A C 1
ATOM 1873 O O . TYR A 1 238 ? 12.638 9.980 15.155 1.00 90.31 238 TYR A O 1
ATOM 1881 N N . SER A 1 239 ? 13.415 10.828 13.230 1.00 87.69 239 SER A N 1
ATOM 1882 C CA . SER A 1 239 ? 12.985 12.200 13.538 1.00 87.69 239 SER A CA 1
ATOM 1883 C C . SER A 1 239 ? 11.467 12.349 13.731 1.00 87.69 239 SER A C 1
ATOM 1885 O O . SER A 1 239 ? 11.014 13.307 14.352 1.00 87.69 239 SER A O 1
ATOM 1887 N N . ARG A 1 240 ? 10.669 11.403 13.212 1.00 87.25 240 ARG A N 1
ATOM 1888 C CA . ARG A 1 240 ? 9.198 11.408 13.258 1.00 87.25 240 ARG A CA 1
ATOM 1889 C C . ARG A 1 240 ? 8.611 10.317 14.155 1.00 87.25 240 ARG A C 1
ATOM 1891 O O . ARG A 1 240 ? 7.388 10.209 14.235 1.00 87.25 240 ARG A O 1
ATOM 1898 N N . ILE A 1 241 ? 9.437 9.524 14.843 1.00 91.88 241 ILE A N 1
ATOM 1899 C CA . ILE A 1 241 ? 8.975 8.325 15.556 1.00 91.88 241 ILE A CA 1
ATOM 1900 C C . ILE A 1 241 ? 7.971 8.642 16.670 1.00 91.88 241 ILE A C 1
ATOM 1902 O O . ILE A 1 241 ? 6.978 7.931 16.815 1.00 91.88 241 ILE A O 1
ATOM 1906 N N . GLU A 1 242 ? 8.171 9.736 17.412 1.00 91.31 242 GLU A N 1
ATOM 1907 C CA . GLU A 1 242 ? 7.225 10.145 18.454 1.00 91.31 242 GLU A CA 1
ATOM 1908 C C . GLU A 1 242 ? 5.908 10.633 17.863 1.00 91.31 242 GLU A C 1
ATOM 1910 O O . GLU A 1 242 ? 4.850 10.252 18.354 1.00 91.31 242 GLU A O 1
ATOM 1915 N N . SER A 1 243 ? 5.939 11.400 16.770 1.00 88.12 243 SER A N 1
ATOM 1916 C CA . SER A 1 243 ? 4.717 11.806 16.068 1.00 88.12 243 SER A CA 1
ATOM 1917 C C . SER A 1 243 ? 3.926 10.581 15.600 1.00 88.12 243 SER A C 1
ATOM 1919 O O . SER A 1 243 ? 2.729 10.481 15.864 1.00 88.12 243 SER A O 1
ATOM 1921 N N . ILE A 1 244 ? 4.604 9.599 14.993 1.00 89.94 244 ILE A N 1
ATOM 1922 C CA . ILE A 1 244 ? 3.990 8.333 14.568 1.00 89.94 244 ILE A CA 1
ATOM 1923 C C . ILE A 1 244 ? 3.396 7.596 15.771 1.00 89.94 244 ILE A C 1
ATOM 1925 O O . ILE A 1 244 ? 2.253 7.138 15.710 1.00 89.94 244 ILE A O 1
ATOM 1929 N N . ARG A 1 245 ? 4.137 7.505 16.882 1.00 92.31 245 ARG A N 1
ATOM 1930 C CA . ARG A 1 245 ? 3.679 6.838 18.105 1.00 92.31 245 ARG A CA 1
ATOM 1931 C C . ARG A 1 245 ? 2.438 7.509 18.684 1.00 92.31 245 ARG A C 1
ATOM 1933 O O . ARG A 1 245 ? 1.486 6.805 19.010 1.00 92.31 245 ARG A O 1
ATOM 1940 N N . GLN A 1 246 ? 2.427 8.834 18.812 1.00 91.19 246 GLN A N 1
ATOM 1941 C CA . GLN A 1 246 ? 1.289 9.572 19.366 1.00 91.19 246 GLN A CA 1
ATOM 1942 C C . GLN A 1 246 ? 0.049 9.427 18.480 1.00 91.19 246 GLN A C 1
ATOM 1944 O O . GLN A 1 246 ? -1.003 9.031 18.980 1.00 91.19 246 GLN A O 1
ATOM 1949 N N . CYS A 1 247 ? 0.175 9.632 17.165 1.00 87.81 247 CYS A N 1
ATOM 1950 C CA . CYS A 1 247 ? -0.950 9.470 16.240 1.00 87.81 247 CYS A CA 1
ATOM 1951 C C . CYS A 1 247 ? -1.483 8.029 16.231 1.00 87.81 247 CYS A C 1
ATOM 1953 O O . CYS A 1 247 ? -2.694 7.819 16.255 1.00 87.81 247 CYS A O 1
ATOM 1955 N N . THR A 1 248 ? -0.594 7.030 16.281 1.00 87.75 248 THR A N 1
ATOM 1956 C CA . THR A 1 248 ? -0.993 5.616 16.364 1.00 87.75 248 THR A CA 1
ATOM 1957 C C . THR A 1 248 ? -1.716 5.319 17.676 1.00 87.75 248 THR A C 1
ATOM 1959 O O . THR A 1 248 ? -2.746 4.652 17.660 1.00 87.75 248 THR A O 1
ATOM 1962 N N . ARG A 1 249 ? -1.234 5.842 18.813 1.00 91.94 249 ARG A N 1
ATOM 1963 C CA . ARG A 1 249 ? -1.908 5.687 20.113 1.00 91.94 249 ARG A CA 1
ATOM 1964 C C . ARG A 1 249 ? -3.301 6.302 20.093 1.00 91.94 249 ARG A C 1
ATOM 1966 O O . ARG A 1 249 ? -4.242 5.638 20.504 1.00 91.94 249 ARG A O 1
ATOM 1973 N N . ILE A 1 250 ? -3.442 7.526 19.585 1.00 89.06 250 ILE A N 1
ATOM 1974 C CA . ILE A 1 250 ? -4.745 8.192 19.454 1.00 89.06 250 ILE A CA 1
ATOM 1975 C C . ILE A 1 250 ? -5.682 7.353 18.579 1.00 89.06 250 ILE A C 1
ATOM 1977 O O . ILE A 1 250 ? -6.805 7.073 18.990 1.00 89.06 250 ILE A O 1
ATOM 1981 N N . SER A 1 251 ? -5.212 6.900 17.412 1.00 84.88 251 SER A N 1
ATOM 1982 C CA . SER A 1 251 ? -6.015 6.080 16.500 1.00 84.88 251 SER A CA 1
ATOM 1983 C C . SER A 1 251 ? -6.459 4.766 17.142 1.00 84.88 251 SER A C 1
ATOM 1985 O O . SER A 1 251 ? -7.628 4.412 17.025 1.00 84.88 251 SER A O 1
ATOM 1987 N N . SER A 1 252 ? -5.563 4.052 17.830 1.00 86.00 252 SER A N 1
ATOM 1988 C CA . SER A 1 252 ? -5.894 2.789 18.501 1.00 86.00 252 SER A CA 1
ATOM 1989 C C . SER A 1 252 ? -6.887 2.988 19.645 1.00 86.00 252 SER A C 1
ATOM 1991 O O . SER A 1 252 ? -7.833 2.217 19.765 1.00 86.00 252 SER A O 1
ATOM 1993 N N . THR A 1 253 ? -6.723 4.043 20.448 1.00 90.50 253 THR A N 1
ATOM 1994 C CA . THR A 1 253 ? -7.661 4.367 21.533 1.00 90.50 253 THR A CA 1
ATOM 1995 C C . THR A 1 253 ? -9.041 4.737 20.986 1.00 90.50 253 THR A C 1
ATOM 1997 O O . THR A 1 253 ? -10.055 4.286 21.515 1.00 90.50 253 THR A O 1
ATOM 2000 N N . LEU A 1 254 ? -9.111 5.532 19.911 1.00 87.00 254 LEU A N 1
ATOM 2001 C CA . LEU A 1 254 ? -10.387 5.864 19.265 1.00 87.00 254 LEU A CA 1
ATOM 2002 C C . LEU A 1 254 ? -11.056 4.622 18.669 1.00 87.00 254 LEU A C 1
ATOM 2004 O O . LEU A 1 254 ? -12.272 4.480 18.779 1.00 87.00 254 LEU A O 1
ATOM 2008 N N . GLU A 1 255 ? -10.271 3.719 18.080 1.00 82.31 255 GLU A N 1
ATOM 2009 C CA . GLU A 1 255 ? -10.765 2.450 17.549 1.00 82.31 255 GLU A CA 1
ATOM 2010 C C . GLU A 1 255 ? -11.357 1.566 18.651 1.00 82.31 255 GLU A C 1
ATOM 2012 O O . GLU A 1 255 ? -12.452 1.032 18.484 1.00 82.31 255 GLU A O 1
ATOM 2017 N N . GLU A 1 256 ? -10.684 1.467 19.799 1.00 84.50 256 GLU A N 1
ATOM 2018 C CA . GLU A 1 256 ? -11.167 0.729 20.968 1.00 84.50 256 GLU A CA 1
ATOM 2019 C C . GLU A 1 256 ? -12.478 1.314 21.512 1.00 84.50 256 GLU A C 1
ATOM 2021 O O . GLU A 1 256 ? -13.452 0.582 21.711 1.00 84.50 256 GLU A O 1
ATOM 2026 N N . ILE A 1 257 ? -12.538 2.638 21.707 1.00 87.88 257 ILE A N 1
ATOM 2027 C CA . ILE A 1 257 ? -13.746 3.328 22.184 1.00 87.88 257 ILE A CA 1
ATOM 2028 C C . ILE A 1 257 ? -14.904 3.094 21.216 1.00 87.88 257 ILE A C 1
ATOM 2030 O O . ILE A 1 257 ? -16.011 2.761 21.643 1.00 87.88 257 ILE A O 1
ATOM 2034 N N . LEU A 1 258 ? -14.658 3.245 19.913 1.00 81.88 258 LEU A N 1
ATOM 2035 C CA . LEU A 1 258 ? -15.677 3.052 18.888 1.00 81.88 258 LEU A CA 1
ATOM 2036 C C . LEU A 1 258 ? -16.162 1.598 18.850 1.00 81.88 258 LEU A C 1
ATOM 2038 O O . LEU A 1 258 ? -17.362 1.345 18.771 1.00 81.88 258 LEU A O 1
ATOM 2042 N N . HIS A 1 259 ? -15.251 0.638 18.986 1.00 79.56 259 HIS A N 1
ATOM 2043 C CA . HIS A 1 259 ? -15.587 -0.778 19.055 1.00 79.56 259 HIS A CA 1
ATOM 2044 C C . HIS A 1 259 ? -16.453 -1.113 20.283 1.00 79.56 259 HIS A C 1
ATOM 2046 O O . HIS A 1 259 ? -17.492 -1.770 20.156 1.00 79.56 259 HIS A O 1
ATOM 2052 N N . ARG A 1 260 ? -16.091 -0.595 21.463 1.00 84.12 260 ARG A N 1
ATOM 2053 C CA . ARG A 1 260 ? -16.889 -0.718 22.696 1.00 84.12 260 ARG A CA 1
ATOM 2054 C C . ARG A 1 260 ? -18.245 -0.026 22.587 1.00 84.12 260 ARG A C 1
ATOM 2056 O O . ARG A 1 260 ? -19.232 -0.532 23.112 1.00 84.12 260 ARG A O 1
ATOM 2063 N N . PHE A 1 261 ? -18.319 1.091 21.872 1.00 84.81 261 PHE A N 1
ATOM 2064 C CA . PHE A 1 261 ? -19.565 1.803 21.600 1.00 84.81 261 PHE A CA 1
ATOM 2065 C C . PHE A 1 261 ? -20.485 1.046 20.628 1.00 84.81 261 PHE A C 1
ATOM 2067 O O . PHE A 1 261 ? -21.705 1.074 20.767 1.00 84.81 261 PHE A O 1
ATOM 2074 N N . GLU A 1 262 ? -19.941 0.339 19.638 1.00 79.12 262 GLU A N 1
ATOM 2075 C CA . GLU A 1 262 ? -20.762 -0.383 18.662 1.00 79.12 262 GLU A CA 1
ATOM 2076 C C . GLU A 1 262 ? -21.228 -1.760 19.146 1.00 79.12 262 GLU A C 1
ATOM 2078 O O . GLU A 1 262 ? -22.358 -2.162 18.839 1.00 79.12 262 GLU A O 1
ATOM 2083 N N . TYR A 1 263 ? -20.378 -2.470 19.890 1.00 79.44 263 TYR A N 1
ATOM 2084 C CA . TYR A 1 263 ? -20.581 -3.884 20.226 1.00 79.44 263 TYR A CA 1
ATOM 2085 C C . TYR A 1 263 ? -20.455 -4.201 21.720 1.00 79.44 263 TYR A C 1
ATOM 2087 O O . TYR A 1 263 ? -20.868 -5.283 22.138 1.00 79.44 263 TYR A O 1
ATOM 2095 N N . GLY A 1 264 ? -19.882 -3.294 22.510 1.00 80.50 264 GLY A N 1
ATOM 2096 C CA . GLY A 1 264 ? -19.492 -3.536 23.896 1.00 80.50 264 GLY A CA 1
ATOM 2097 C C . GLY A 1 264 ? -20.369 -2.838 24.931 1.00 80.50 264 GLY A C 1
ATOM 2098 O O . GLY A 1 264 ? -21.581 -2.685 24.780 1.00 80.50 264 GLY A O 1
ATOM 2099 N N . ASP A 1 265 ? -19.721 -2.455 26.025 1.00 82.00 265 ASP A N 1
ATOM 2100 C CA . ASP A 1 265 ? -20.306 -1.875 27.234 1.00 82.00 265 ASP A CA 1
ATOM 2101 C C . ASP A 1 265 ? -20.768 -0.421 27.070 1.00 82.00 265 ASP A C 1
ATOM 2103 O O . ASP A 1 265 ? -21.689 0.011 27.761 1.00 82.00 265 ASP A O 1
ATOM 2107 N N . LEU A 1 266 ? -20.170 0.320 26.135 1.00 83.06 266 LEU A N 1
ATOM 2108 C CA . LEU A 1 266 ? -20.547 1.700 25.815 1.00 83.06 266 LEU A CA 1
ATOM 2109 C C . LEU A 1 266 ? -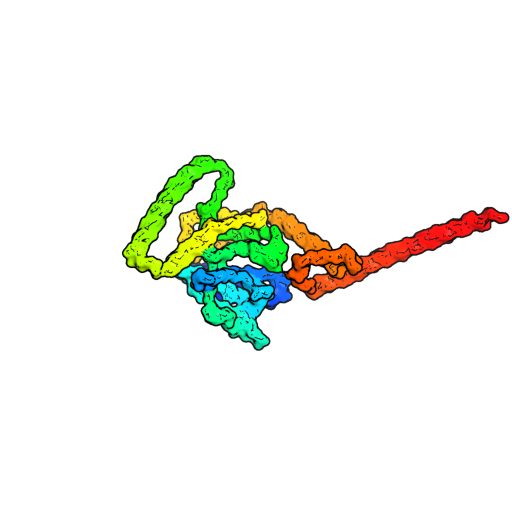21.721 1.780 24.827 1.00 83.06 266 LEU A C 1
ATOM 2111 O O . LEU A 1 266 ? -22.065 2.872 24.370 1.00 83.06 266 LEU A O 1
ATOM 2115 N N . ARG A 1 267 ? -22.331 0.642 24.470 1.00 81.38 267 ARG A N 1
ATOM 2116 C CA . ARG A 1 267 ? -23.409 0.595 23.484 1.00 81.38 267 ARG A CA 1
ATOM 2117 C C . ARG A 1 267 ? -24.658 1.327 23.988 1.00 81.38 267 ARG A C 1
ATOM 2119 O O . ARG A 1 267 ? -25.239 0.913 24.994 1.00 81.38 267 ARG A O 1
ATOM 2126 N N . PRO A 1 268 ? -25.120 2.379 23.286 1.00 80.81 268 PRO A N 1
ATOM 2127 C CA . PRO A 1 268 ? -26.313 3.109 23.686 1.00 80.81 268 PRO A CA 1
ATOM 2128 C C . PRO A 1 268 ? -27.566 2.241 23.535 1.00 80.81 268 PRO A C 1
ATOM 2130 O O . PRO A 1 268 ? -27.621 1.329 22.701 1.00 80.81 268 PRO A O 1
ATOM 2133 N N . ALA A 1 269 ? -28.587 2.544 24.341 1.00 80.25 269 ALA A N 1
ATOM 2134 C CA . ALA A 1 269 ? -29.878 1.871 24.268 1.00 80.25 269 ALA A CA 1
ATOM 2135 C C . ALA A 1 269 ? -30.466 1.949 22.839 1.00 80.25 269 ALA A C 1
ATOM 2137 O O . ALA A 1 269 ? -30.290 2.960 22.150 1.00 80.25 269 ALA A O 1
ATOM 2138 N N . PRO A 1 270 ? -31.166 0.902 22.366 1.00 74.31 270 PRO A N 1
ATOM 2139 C CA . PRO A 1 270 ? -31.769 0.917 21.038 1.00 74.31 270 PRO A CA 1
ATOM 2140 C C . PRO A 1 270 ? -32.700 2.133 20.887 1.00 74.31 270 PRO A C 1
ATOM 2142 O O . PRO A 1 270 ? -33.599 2.320 21.699 1.00 74.31 270 PRO A O 1
ATOM 2145 N N . GLY A 1 271 ? -32.473 2.967 19.866 1.00 72.31 271 GLY A N 1
ATOM 2146 C CA . GLY A 1 271 ? -33.310 4.137 19.554 1.00 72.31 271 GLY A CA 1
ATOM 2147 C C . GLY A 1 271 ? -32.752 5.503 19.973 1.00 72.31 271 GLY A C 1
ATOM 2148 O O . GLY A 1 271 ? -33.195 6.510 19.431 1.00 72.31 271 GLY A O 1
ATOM 2149 N N . THR A 1 272 ? -31.744 5.573 20.850 1.00 78.31 272 THR A N 1
ATOM 2150 C CA . THR A 1 272 ? -31.167 6.865 21.290 1.00 78.31 272 THR A CA 1
ATOM 2151 C C . THR A 1 272 ? -30.052 7.386 20.384 1.00 78.31 272 THR A C 1
ATOM 2153 O O . THR A 1 272 ? -29.643 8.539 20.499 1.00 78.31 272 THR A O 1
ATOM 2156 N N . TYR A 1 273 ? -29.556 6.555 19.465 1.00 75.00 273 TYR A N 1
ATOM 2157 C CA . TYR A 1 273 ? -28.417 6.890 18.621 1.00 75.00 273 TYR A CA 1
ATOM 2158 C C . TYR A 1 273 ? -28.663 6.576 17.146 1.00 75.00 273 TYR A C 1
ATOM 2160 O O . TYR A 1 273 ? -29.058 5.470 16.767 1.00 75.00 273 TYR A O 1
ATOM 2168 N N . ARG A 1 274 ? -28.354 7.557 16.291 1.00 69.75 274 ARG A N 1
ATOM 2169 C CA . ARG A 1 274 ? -28.406 7.430 14.835 1.00 69.75 274 ARG A CA 1
ATOM 2170 C C . ARG A 1 274 ? -27.001 7.177 14.296 1.00 69.75 274 ARG A C 1
ATOM 2172 O O . ARG A 1 274 ? -26.181 8.088 14.243 1.00 69.75 274 ARG A O 1
ATOM 2179 N N . ARG A 1 275 ? -26.739 5.946 13.843 1.00 66.81 275 ARG A N 1
ATOM 2180 C CA . ARG A 1 275 ? -25.464 5.589 13.197 1.00 66.81 275 ARG A CA 1
ATOM 2181 C C . ARG A 1 275 ? -25.204 6.478 11.969 1.00 66.81 275 ARG A C 1
ATOM 2183 O O . ARG A 1 275 ? -26.015 6.442 11.034 1.00 66.81 275 ARG A O 1
ATOM 2190 N N . PRO A 1 276 ? -24.091 7.236 11.918 1.00 66.81 276 PRO A N 1
ATOM 2191 C CA . PRO A 1 276 ? -23.722 8.013 10.744 1.00 66.81 276 PRO A CA 1
ATOM 2192 C C . PRO A 1 276 ? -23.422 7.072 9.575 1.00 66.81 276 PRO A C 1
ATOM 2194 O O . PRO A 1 276 ? -22.934 5.956 9.762 1.00 66.81 276 PRO A O 1
ATOM 2197 N N . LYS A 1 277 ? -23.704 7.508 8.342 1.00 59.19 277 LYS A N 1
ATOM 2198 C CA . LYS A 1 277 ? -23.543 6.670 7.137 1.00 59.19 277 LYS A CA 1
ATOM 2199 C C . LYS A 1 277 ? -22.107 6.153 6.944 1.00 59.19 277 LYS A C 1
ATOM 2201 O O . LYS A 1 277 ? -21.940 5.088 6.358 1.00 59.19 277 LYS A O 1
ATOM 2206 N N . SER A 1 278 ? -21.100 6.864 7.455 1.00 55.94 278 SER A N 1
ATOM 2207 C CA . SER A 1 278 ? -19.686 6.460 7.432 1.00 55.94 278 SER A CA 1
ATOM 2208 C C . SER A 1 278 ? -19.400 5.215 8.281 1.00 55.94 278 SER A C 1
ATOM 2210 O O . SER A 1 278 ? -18.680 4.337 7.820 1.00 55.94 278 SER A O 1
ATOM 2212 N N . SER A 1 279 ? -20.035 5.073 9.453 1.00 56.59 279 SER A N 1
ATOM 2213 C CA . SER A 1 279 ? -19.869 3.896 10.335 1.00 56.59 279 SER A CA 1
ATOM 2214 C C . SER A 1 279 ? -20.287 2.577 9.670 1.00 56.59 279 SER A C 1
ATOM 2216 O O . SER A 1 279 ? -19.746 1.520 9.969 1.00 56.59 279 SER A O 1
ATOM 2218 N N . ARG A 1 280 ? -21.202 2.629 8.692 1.00 56.22 280 ARG A N 1
ATOM 2219 C CA . ARG A 1 280 ? -21.710 1.447 7.973 1.00 56.22 280 ARG A CA 1
ATOM 2220 C C . ARG A 1 280 ? -20.714 0.840 6.985 1.00 56.22 280 ARG A C 1
ATOM 2222 O O . ARG A 1 280 ? -20.971 -0.242 6.474 1.00 56.22 280 ARG A O 1
ATOM 2229 N N . ARG A 1 281 ? -19.634 1.555 6.659 1.00 57.00 281 ARG A N 1
ATOM 2230 C CA . ARG A 1 281 ? -18.628 1.121 5.676 1.00 57.00 281 ARG A CA 1
ATOM 2231 C C . ARG A 1 281 ? -17.474 0.351 6.308 1.00 57.00 281 ARG A C 1
ATOM 2233 O O . ARG A 1 281 ? -16.583 -0.095 5.593 1.00 57.00 281 ARG A O 1
ATOM 2240 N N . ARG A 1 282 ? -17.461 0.231 7.636 1.00 60.62 282 ARG A N 1
ATOM 2241 C CA . ARG A 1 282 ? -16.398 -0.467 8.346 1.00 60.62 282 ARG A CA 1
ATOM 2242 C C . ARG A 1 282 ? -16.593 -1.983 8.211 1.00 60.62 282 ARG A C 1
ATOM 2244 O O . ARG A 1 282 ? -17.728 -2.446 8.347 1.00 60.62 282 ARG A O 1
ATOM 2251 N N . PRO A 1 283 ? -15.526 -2.754 7.934 1.00 62.09 283 PRO A N 1
ATOM 2252 C CA . PRO A 1 283 ? -15.615 -4.206 7.938 1.00 62.09 283 PRO A CA 1
ATOM 2253 C C . PRO A 1 283 ? -16.102 -4.710 9.306 1.00 62.09 283 PRO A C 1
ATOM 2255 O O . PRO A 1 283 ? -15.803 -4.086 10.330 1.00 62.09 283 PRO A O 1
ATOM 2258 N N . PRO A 1 284 ? -16.866 -5.814 9.334 1.00 60.44 284 PRO A N 1
ATOM 2259 C CA . PRO A 1 284 ? -17.343 -6.389 10.582 1.00 60.44 284 PRO A CA 1
ATOM 2260 C C . PRO A 1 284 ? -16.162 -6.777 11.487 1.00 60.44 284 PRO A C 1
ATOM 2262 O O . PRO A 1 284 ? -15.081 -7.103 10.982 1.00 60.44 284 PRO A O 1
ATOM 2265 N N . PRO A 1 285 ? -16.352 -6.754 12.818 1.00 62.44 285 PRO A N 1
ATOM 2266 C CA . PRO A 1 285 ? -15.302 -7.101 13.764 1.00 62.44 285 PRO A CA 1
ATOM 2267 C C . PRO A 1 285 ? -14.783 -8.517 13.500 1.00 62.44 285 PRO A C 1
ATOM 2269 O O . PRO A 1 285 ? -15.548 -9.463 13.296 1.00 62.44 285 PRO A O 1
ATOM 2272 N N . THR A 1 286 ? -13.459 -8.660 13.511 1.00 69.19 286 THR A N 1
ATOM 2273 C CA . THR A 1 286 ? -12.786 -9.952 13.327 1.00 69.19 286 THR A CA 1
ATOM 2274 C C . THR A 1 286 ? -13.108 -10.913 14.474 1.00 69.19 286 THR A C 1
ATOM 2276 O O . THR A 1 286 ? -13.440 -10.503 15.587 1.00 69.19 286 THR A O 1
ATOM 2279 N N . ALA A 1 287 ? -12.962 -12.222 14.240 1.00 70.06 287 ALA A N 1
ATOM 2280 C CA . ALA A 1 287 ? -13.235 -13.246 15.256 1.00 70.06 287 ALA A CA 1
ATOM 2281 C C . ALA A 1 287 ? -12.444 -13.028 16.566 1.00 70.06 287 ALA A C 1
ATOM 2283 O O . ALA A 1 287 ? -12.958 -13.280 17.657 1.00 70.06 287 ALA A O 1
ATOM 2284 N N . VAL A 1 288 ? -11.218 -12.501 16.468 1.00 72.38 288 VAL A N 1
ATOM 2285 C CA . VAL A 1 288 ? -10.370 -12.152 17.619 1.00 72.38 288 VAL A CA 1
ATOM 2286 C C . VAL A 1 288 ? -10.964 -10.984 18.410 1.00 72.38 288 VAL A C 1
ATOM 2288 O O . VAL A 1 288 ? -11.102 -11.075 19.630 1.00 72.38 288 VAL A O 1
ATOM 2291 N N . GLN A 1 289 ? -11.386 -9.923 17.719 1.00 68.75 289 GLN A N 1
ATOM 2292 C CA . GLN A 1 289 ? -12.039 -8.760 18.330 1.00 68.75 289 GLN A CA 1
ATOM 2293 C C . GLN A 1 289 ? -13.359 -9.145 19.015 1.00 68.75 289 GLN A C 1
ATOM 2295 O O . GLN A 1 289 ? -13.633 -8.713 20.134 1.00 68.75 289 GLN A O 1
ATOM 2300 N N . MET A 1 290 ? -14.134 -10.042 18.399 1.00 69.00 290 MET A N 1
ATOM 2301 C CA . MET A 1 290 ? -15.364 -10.588 18.982 1.00 69.00 290 MET A CA 1
ATOM 2302 C C . MET A 1 290 ? -15.107 -11.410 20.253 1.00 69.00 290 MET A C 1
ATOM 2304 O O . MET A 1 290 ? -15.907 -11.365 21.191 1.00 69.00 290 MET A O 1
ATOM 2308 N N . LYS A 1 291 ? -14.000 -12.162 20.311 1.00 74.62 291 LYS A N 1
ATOM 2309 C CA . LYS A 1 291 ? -13.609 -12.922 21.507 1.00 74.62 291 LYS A CA 1
ATOM 2310 C C . LYS A 1 291 ? -13.211 -11.989 22.657 1.00 74.62 291 LYS A C 1
ATOM 2312 O O . LYS A 1 291 ? -13.644 -12.223 23.784 1.00 74.62 291 LYS A O 1
ATOM 2317 N N . ALA A 1 292 ? -12.465 -10.921 22.366 1.00 72.62 292 ALA A N 1
ATOM 2318 C CA . ALA A 1 292 ? -12.097 -9.896 23.348 1.00 72.62 292 ALA A CA 1
ATOM 2319 C C . ALA A 1 292 ? -13.331 -9.166 23.913 1.00 72.62 292 ALA A C 1
ATOM 2321 O O . ALA A 1 292 ? -13.486 -9.075 25.127 1.00 72.62 292 ALA A O 1
ATOM 2322 N N . LEU A 1 293 ? -14.279 -8.776 23.053 1.00 66.75 293 LEU A N 1
ATOM 2323 C CA . LEU A 1 293 ? -15.561 -8.178 23.458 1.00 66.75 293 LEU A CA 1
ATOM 2324 C C . LEU A 1 293 ? -16.352 -9.054 24.424 1.00 66.75 293 LEU A C 1
ATOM 2326 O O . LEU A 1 293 ? -16.866 -8.570 25.429 1.00 66.75 293 LEU A O 1
ATOM 2330 N N . LYS A 1 294 ? -16.475 -10.352 24.122 1.00 73.19 294 LYS A N 1
ATOM 2331 C CA . LYS A 1 294 ? -17.194 -11.282 25.002 1.00 73.19 294 LYS A CA 1
ATOM 2332 C C . LYS A 1 294 ? -16.540 -11.345 26.382 1.00 73.19 294 LYS A C 1
ATOM 2334 O O . LYS A 1 294 ? -17.258 -11.351 27.381 1.00 73.19 294 LYS A O 1
ATOM 2339 N N . ALA A 1 295 ? -15.207 -11.339 26.437 1.00 75.50 295 ALA A N 1
ATOM 2340 C CA . ALA A 1 295 ? -14.466 -11.296 27.692 1.00 75.50 295 ALA A CA 1
ATOM 2341 C C . ALA A 1 295 ? -14.712 -9.977 28.453 1.00 75.50 295 ALA A C 1
ATOM 2343 O O . ALA A 1 295 ? -15.093 -10.017 29.622 1.00 75.50 295 ALA A O 1
ATOM 2344 N N . GLU A 1 296 ? -14.613 -8.823 27.791 1.00 73.38 296 GLU A N 1
ATOM 2345 C CA . GLU A 1 296 ? -14.840 -7.508 28.410 1.00 73.38 296 GLU A CA 1
ATOM 2346 C C . GLU A 1 296 ? -16.277 -7.316 28.904 1.00 73.38 296 GLU A C 1
ATOM 2348 O O . GLU A 1 296 ? -16.490 -6.896 30.039 1.00 73.38 296 GLU A O 1
ATOM 2353 N N . VAL A 1 297 ? -17.279 -7.683 28.100 1.00 72.38 297 VAL A N 1
ATOM 2354 C CA . VAL A 1 297 ? -18.696 -7.599 28.489 1.00 72.38 297 VAL A CA 1
ATOM 2355 C C . VAL A 1 297 ? -18.989 -8.527 29.669 1.00 72.38 297 VAL A C 1
ATOM 2357 O O . VAL A 1 297 ? -19.747 -8.156 30.568 1.00 72.38 297 VAL A O 1
ATOM 2360 N N . SER A 1 298 ? -18.377 -9.716 29.706 1.00 71.62 298 SER A N 1
ATOM 2361 C CA . SER A 1 298 ? -18.508 -10.621 30.851 1.00 71.62 298 SER A CA 1
ATOM 2362 C C . SER A 1 298 ? -17.892 -10.021 32.123 1.00 71.62 298 SER A C 1
ATOM 2364 O O . SER A 1 298 ? -18.553 -10.002 33.162 1.00 71.62 298 SER A O 1
ATOM 2366 N N . ALA A 1 299 ? -16.704 -9.413 32.033 1.00 73.00 299 ALA A N 1
ATOM 2367 C CA . ALA A 1 299 ? -16.049 -8.738 33.153 1.00 73.00 299 ALA A CA 1
ATOM 2368 C C . ALA A 1 299 ? -16.831 -7.497 33.632 1.00 73.00 299 ALA A C 1
ATOM 2370 O O . ALA A 1 299 ? -17.018 -7.290 34.836 1.00 73.00 299 ALA A O 1
ATOM 2371 N N . ALA A 1 300 ? -17.364 -6.697 32.703 1.00 71.56 300 ALA A N 1
ATOM 2372 C CA . ALA A 1 300 ? -18.206 -5.543 33.007 1.00 71.56 300 ALA A CA 1
ATOM 2373 C C . ALA A 1 300 ? -19.503 -5.964 33.719 1.00 71.56 300 ALA A C 1
ATOM 2375 O O . ALA A 1 300 ? -19.870 -5.365 34.732 1.00 71.56 300 ALA A O 1
ATOM 2376 N N . ARG A 1 301 ? -20.157 -7.046 33.269 1.00 73.00 301 ARG A N 1
ATOM 2377 C CA . ARG A 1 301 ? -21.337 -7.609 33.949 1.00 73.00 301 ARG A CA 1
ATOM 2378 C C . ARG A 1 301 ? -21.010 -8.063 35.369 1.00 73.00 301 ARG A C 1
ATOM 2380 O O . ARG A 1 301 ? -21.706 -7.641 36.290 1.00 73.00 301 ARG A O 1
ATOM 2387 N N . VAL A 1 302 ? -19.925 -8.814 35.562 1.00 73.25 302 VAL A N 1
ATOM 2388 C CA . VAL A 1 302 ? -19.484 -9.279 36.891 1.00 73.25 302 VAL A CA 1
ATOM 2389 C C . VAL A 1 302 ? -19.207 -8.102 37.832 1.00 73.25 302 VAL A C 1
ATOM 2391 O O . VAL A 1 302 ? -19.692 -8.088 38.963 1.00 73.25 302 VAL A O 1
ATOM 2394 N N . SER A 1 303 ? -18.507 -7.063 37.365 1.00 71.44 303 SER A N 1
ATOM 2395 C CA . SER A 1 303 ? -18.228 -5.874 38.186 1.00 71.44 303 SER A CA 1
ATOM 2396 C C . SER A 1 303 ? -19.489 -5.064 38.522 1.00 71.44 303 SER A C 1
ATOM 2398 O O . SER A 1 303 ? -19.632 -4.569 39.646 1.00 71.44 303 SER A O 1
ATOM 2400 N N . SER A 1 304 ? -20.437 -4.959 37.584 1.00 71.81 304 SER A N 1
ATOM 2401 C CA . SER A 1 304 ? -21.720 -4.285 37.802 1.00 71.81 304 SER A CA 1
ATOM 2402 C C . SER A 1 304 ? -22.597 -5.032 38.813 1.00 71.81 304 SER A C 1
ATOM 2404 O O . SER A 1 304 ? -23.206 -4.402 39.679 1.00 71.81 304 SER A O 1
ATOM 2406 N N . GLN A 1 305 ? -22.592 -6.368 38.764 1.00 72.25 305 GLN A N 1
ATOM 2407 C CA . GLN A 1 305 ? -23.336 -7.228 39.678 1.00 72.25 305 GLN A CA 1
ATOM 2408 C C . GLN A 1 305 ? -22.738 -7.170 41.087 1.00 72.25 305 GLN A C 1
ATOM 2410 O O . GLN A 1 305 ? -23.452 -6.845 42.030 1.00 72.25 305 GLN A O 1
ATOM 2415 N N . ALA A 1 306 ? -21.409 -7.259 41.214 1.00 70.44 306 ALA A N 1
ATOM 2416 C CA . ALA A 1 306 ? -20.712 -7.077 42.489 1.00 70.44 306 ALA A CA 1
ATOM 2417 C C . ALA A 1 306 ? -20.968 -5.696 43.131 1.00 70.44 306 ALA A C 1
ATOM 2419 O O . ALA A 1 306 ? -21.092 -5.581 44.353 1.00 70.44 306 ALA A O 1
ATOM 2420 N N . ARG A 1 307 ? -21.079 -4.623 42.330 1.00 71.25 307 ARG A N 1
ATOM 2421 C CA . ARG A 1 307 ? -21.475 -3.289 42.828 1.00 71.25 307 ARG A CA 1
ATOM 2422 C C . ARG A 1 307 ? -22.928 -3.256 43.302 1.00 71.25 307 ARG A C 1
ATOM 2424 O O . ARG A 1 307 ? -23.218 -2.602 44.306 1.00 71.25 307 ARG A O 1
ATOM 2431 N N . ARG A 1 308 ? -23.832 -3.941 42.598 1.00 71.94 308 ARG A N 1
ATOM 2432 C CA . ARG A 1 308 ? -25.256 -4.025 42.949 1.00 71.94 308 ARG A CA 1
ATOM 2433 C C . ARG A 1 308 ? -25.456 -4.806 44.250 1.00 71.94 308 ARG A C 1
ATOM 2435 O O . ARG A 1 308 ? -26.166 -4.320 45.128 1.00 71.94 308 ARG A O 1
ATOM 2442 N N . ASP A 1 309 ? -24.732 -5.907 44.420 1.00 71.75 309 ASP A N 1
ATOM 2443 C CA . ASP A 1 309 ? -24.773 -6.754 45.616 1.00 71.75 309 ASP A CA 1
ATOM 2444 C C . ASP A 1 309 ? -24.200 -6.034 46.845 1.00 71.75 309 ASP A C 1
ATOM 2446 O O . ASP A 1 309 ? -24.827 -6.013 47.907 1.00 71.75 309 ASP A O 1
ATOM 2450 N N . LYS A 1 310 ? -23.074 -5.317 46.694 1.00 72.25 310 LYS A N 1
ATOM 2451 C CA . LYS A 1 310 ? -22.532 -4.451 47.760 1.00 72.25 310 LYS A CA 1
ATOM 2452 C C . LYS A 1 310 ? -23.507 -3.341 48.161 1.00 72.25 310 LYS A C 1
ATOM 2454 O O . LYS A 1 310 ? -23.621 -3.016 49.343 1.00 72.25 310 LYS A O 1
ATOM 2459 N N . ARG A 1 311 ? -24.225 -2.748 47.198 1.00 68.75 311 ARG A N 1
ATOM 2460 C CA . ARG A 1 311 ? -25.232 -1.709 47.477 1.00 68.75 311 ARG A CA 1
ATOM 2461 C C . ARG A 1 311 ? -26.445 -2.293 48.209 1.00 68.75 311 ARG A C 1
ATOM 2463 O O . ARG A 1 311 ? -26.902 -1.672 49.165 1.00 68.75 311 ARG A O 1
ATOM 2470 N N . ALA A 1 312 ? -26.895 -3.489 47.822 1.00 68.69 312 ALA A N 1
ATOM 2471 C CA . ALA A 1 312 ? -27.980 -4.212 48.484 1.00 68.69 312 ALA A CA 1
ATOM 2472 C C . ALA A 1 312 ? -27.630 -4.577 49.940 1.00 68.69 312 ALA A C 1
ATOM 2474 O O . ALA A 1 312 ? -28.412 -4.288 50.851 1.00 68.69 312 ALA A O 1
ATOM 2475 N N . GLN A 1 313 ? -26.421 -5.100 50.184 1.00 69.19 313 GLN A N 1
ATOM 2476 C CA . GLN A 1 313 ? -25.932 -5.413 51.534 1.00 69.19 313 GLN A CA 1
ATOM 2477 C C . GLN A 1 313 ? -25.847 -4.166 52.429 1.00 69.19 313 GLN A C 1
ATOM 2479 O O . GLN A 1 313 ? -26.274 -4.203 53.587 1.00 69.19 313 GLN A O 1
ATOM 2484 N N . LYS A 1 314 ? -25.379 -3.032 51.886 1.00 68.94 314 LYS A N 1
ATOM 2485 C CA . LYS A 1 314 ? -25.305 -1.758 52.620 1.00 68.94 314 LYS A CA 1
ATOM 2486 C C . LYS A 1 314 ? -26.692 -1.199 52.959 1.00 68.94 314 LYS A C 1
ATOM 2488 O O . LYS A 1 314 ? -26.888 -0.653 54.037 1.00 68.94 314 LYS A O 1
ATOM 2493 N N . THR A 1 315 ? -27.686 -1.370 52.086 1.00 65.00 315 THR A N 1
ATOM 2494 C CA . THR A 1 315 ? -29.075 -0.985 52.400 1.00 65.00 315 THR A CA 1
ATOM 2495 C C . THR A 1 315 ? -29.734 -1.905 53.430 1.00 65.00 315 THR A C 1
ATOM 2497 O O . THR A 1 315 ? -30.508 -1.426 54.260 1.00 65.00 315 THR A O 1
ATOM 2500 N N . SER A 1 316 ? -29.412 -3.205 53.436 1.00 61.69 316 SER A N 1
ATOM 2501 C CA . SER A 1 316 ? -29.929 -4.133 54.450 1.00 61.69 316 SER A CA 1
ATOM 2502 C C . SER A 1 316 ? -29.308 -3.921 55.833 1.00 61.69 316 SER A C 1
ATOM 2504 O O . SER A 1 316 ? -30.013 -4.052 56.834 1.00 61.69 316 SER A O 1
ATOM 2506 N N . SER A 1 317 ? -28.026 -3.539 55.913 1.00 59.12 317 SER A N 1
ATOM 2507 C CA . SER A 1 317 ? -27.373 -3.246 57.196 1.00 59.12 317 SER A CA 1
ATOM 2508 C C . SER A 1 317 ? -27.900 -1.955 57.830 1.00 59.12 317 SER A C 1
ATOM 2510 O O . SER A 1 317 ? -28.174 -1.942 59.027 1.00 59.12 317 SER A O 1
ATOM 2512 N N . VAL A 1 318 ? -28.158 -0.915 57.026 1.00 59.62 318 VAL A N 1
ATOM 2513 C CA . VAL A 1 318 ? -28.759 0.350 57.491 1.00 59.62 318 VAL A CA 1
ATOM 2514 C C . VAL A 1 318 ? -30.205 0.157 57.972 1.00 59.62 318 VAL A C 1
ATOM 2516 O O . VAL A 1 318 ? -30.602 0.737 58.983 1.00 59.62 318 VAL A O 1
ATOM 2519 N N . LYS A 1 319 ? -30.998 -0.704 57.312 1.00 58.41 319 LYS A N 1
ATOM 2520 C CA . LYS A 1 319 ? -32.347 -1.057 57.797 1.00 58.41 319 LYS A CA 1
ATOM 2521 C C . LYS A 1 319 ? -32.311 -1.832 59.119 1.00 58.41 319 LYS A C 1
ATOM 2523 O O . LYS A 1 319 ? -33.119 -1.544 59.998 1.00 58.41 319 LYS A O 1
ATOM 2528 N N . ARG A 1 320 ? -31.363 -2.761 59.299 1.00 57.50 320 ARG A N 1
ATOM 2529 C CA . ARG A 1 320 ? -31.198 -3.500 60.568 1.00 57.50 320 ARG A CA 1
ATOM 2530 C C . ARG A 1 320 ? -30.735 -2.602 61.723 1.00 57.50 320 ARG A C 1
ATOM 2532 O O . ARG A 1 320 ? -31.275 -2.729 62.818 1.00 57.50 320 ARG A O 1
ATOM 2539 N N . SER A 1 321 ? -29.824 -1.653 61.490 1.00 55.84 321 SER A N 1
ATOM 2540 C CA . SER A 1 321 ? -29.393 -0.706 62.533 1.00 55.84 321 SER A CA 1
ATOM 2541 C C . SER A 1 321 ? -30.470 0.326 62.896 1.00 55.84 321 SER A C 1
ATOM 2543 O O . SER A 1 321 ? -30.533 0.773 64.038 1.00 55.84 321 SER A O 1
ATOM 2545 N N . GLY A 1 322 ? -31.338 0.697 61.946 1.00 51.84 322 GLY A N 1
ATOM 2546 C CA . GLY A 1 322 ? -32.482 1.582 62.198 1.00 51.84 322 GLY A CA 1
ATOM 2547 C C . GLY A 1 322 ? -33.606 0.924 63.008 1.00 51.84 322 GLY A C 1
ATOM 2548 O O . GLY A 1 322 ? -34.247 1.595 63.812 1.00 51.84 322 GLY A O 1
ATOM 2549 N N . MET A 1 323 ? -33.817 -0.388 62.848 1.00 52.94 323 MET A N 1
ATOM 2550 C CA . MET A 1 323 ? -34.824 -1.144 63.609 1.00 52.94 323 MET A CA 1
ATOM 2551 C C . MET A 1 323 ? -34.395 -1.431 65.055 1.00 52.94 323 MET A C 1
ATOM 2553 O O . MET A 1 323 ? -35.236 -1.395 65.946 1.00 52.94 323 MET A O 1
ATOM 2557 N N . SER A 1 324 ? -33.098 -1.626 65.322 1.00 52.09 324 SER A N 1
ATOM 2558 C CA . SER A 1 324 ? -32.600 -1.861 66.691 1.00 52.09 324 SER A CA 1
ATOM 2559 C C . SER A 1 324 ? -32.675 -0.618 67.594 1.00 52.09 324 SER A C 1
ATOM 2561 O O . SER A 1 324 ? -32.771 -0.763 68.809 1.00 52.09 324 SER A O 1
ATOM 2563 N N . ARG A 1 325 ? -32.684 0.602 67.035 1.00 52.75 325 ARG A N 1
ATOM 2564 C CA . ARG A 1 325 ? -32.803 1.849 67.820 1.00 52.75 325 ARG A CA 1
ATOM 2565 C C . ARG A 1 325 ? -34.238 2.237 68.189 1.00 52.75 325 ARG A C 1
ATOM 2567 O O . ARG A 1 325 ? -34.412 3.127 69.010 1.00 52.75 325 ARG A O 1
ATOM 2574 N N . ARG A 1 326 ? -35.258 1.590 67.613 1.00 51.50 326 ARG A N 1
ATOM 2575 C CA . ARG A 1 326 ? -36.677 1.872 67.912 1.00 51.50 326 ARG A CA 1
ATOM 2576 C C . ARG A 1 326 ? -37.307 0.942 68.956 1.00 51.50 326 ARG A C 1
ATOM 2578 O O . ARG A 1 326 ? -38.440 1.189 69.335 1.00 51.50 326 ARG A O 1
ATOM 2585 N N . GLY A 1 327 ? -36.593 -0.082 69.428 1.00 49.84 327 GLY A N 1
ATOM 2586 C CA . GLY A 1 327 ? -37.084 -1.033 70.438 1.00 49.84 327 GLY A CA 1
ATOM 2587 C C . GLY A 1 327 ? -36.576 -0.807 71.869 1.00 49.84 327 GLY A C 1
ATOM 2588 O O . GLY A 1 327 ? -36.866 -1.626 72.726 1.00 49.84 327 GLY A O 1
ATOM 2589 N N . ALA A 1 328 ? -35.804 0.255 72.130 1.00 47.94 328 ALA A N 1
ATOM 2590 C CA . ALA A 1 328 ? -35.213 0.539 73.448 1.00 47.94 328 ALA A CA 1
ATOM 2591 C C . ALA A 1 328 ? -35.882 1.717 74.191 1.00 47.94 328 ALA A C 1
ATOM 2593 O O . ALA A 1 328 ? -35.329 2.237 75.154 1.00 47.94 328 ALA A O 1
ATOM 2594 N N . LEU A 1 329 ? -37.051 2.158 73.722 1.00 50.31 329 LEU A N 1
ATOM 2595 C CA . LEU A 1 329 ? -37.889 3.181 74.351 1.00 50.31 329 LEU A CA 1
ATOM 2596 C C . LEU A 1 329 ? -39.327 2.651 74.369 1.00 50.31 329 LEU A C 1
ATOM 2598 O O . LEU A 1 329 ? -40.115 2.961 73.477 1.00 50.31 329 LEU A O 1
ATOM 2602 N N . ALA A 1 330 ? -39.621 1.786 75.333 1.00 40.62 330 ALA A N 1
ATOM 2603 C CA . ALA A 1 330 ? -40.966 1.410 75.750 1.00 40.62 330 ALA A CA 1
ATOM 2604 C C . ALA A 1 330 ? -40.916 1.077 77.240 1.00 40.62 330 ALA A C 1
ATOM 2606 O O . ALA A 1 330 ? -39.969 0.349 77.623 1.00 40.62 330 ALA A O 1
#

Radius of gyration: 29.5 Å; chains: 1; bounding box: 68×59×112 Å

Foldseek 3Di:
DLVVVLQPPPWDQCALVNVLVVLPVPPPFAFQQRVCLVPVDKDWAWWDWPDPPDAIDIDICVPPRFWTPSQRVSLQQAAQPRHDFGFIWGADPVRDIDTDPVVITIHHRLLHAPDVPVVCCVQVVDDADADEDPDPLLVVQDDDDDDDPPVVVVCVVVVVVVVVVVVVVVVVCCVVPNPPPPSVVSNVSSSVSNHPDPPDGPHYQYFDDPPPDPVVVSTSDHPVRVVVSVVSSVVSCVVCVVVVVVVVVVVVVVVVVVLCCVQADVPDDPPPDDDDPSNVSDPPDDPVSVVVRVVRRVVVVVVVVVVVVVVVVVVVVVVVVVVVVVPPPD